Protein AF-A0A146F3L7-F1 (afdb_monomer)

Sequence (259 aa):
MVHVEYPSDLQELEPGGSITYCHSLPRRYREQLEPGETYELVWTGTKIPFWDWGVPSDYVESRLTASPTQPDLILPGGPRVTFTYEQIESPAFIRRQSTPPLLPSDRVQGAPILSVELSGPKIITPEGKHYASLHVRYHGGPTDQPIIFRNHVIWELLRSYRLESGLWELQEGPCGCAGLFLDDPNITVNVVEDEGFITLKPGEYWSRSWIILEDIYGWEVGDIWRYRFKGGTVDWWDYGGVDEHVDTNVQIPPHPWGR

Structure (mmCIF, N/CA/C/O backbone):
data_AF-A0A146F3L7-F1
#
_entry.id   AF-A0A146F3L7-F1
#
loop_
_atom_site.group_PDB
_atom_site.id
_atom_site.type_symbol
_atom_site.label_atom_id
_atom_site.label_alt_id
_atom_site.label_comp_id
_atom_site.label_asym_id
_atom_site.label_entity_id
_atom_site.label_seq_id
_atom_site.pdbx_PDB_ins_code
_atom_site.Cartn_x
_atom_site.Cartn_y
_atom_site.Cartn_z
_atom_site.occupancy
_atom_site.B_iso_or_equiv
_atom_site.auth_seq_id
_atom_site.auth_comp_id
_atom_site.auth_asym_id
_atom_site.auth_atom_id
_atom_site.pdbx_PDB_model_num
ATOM 1 N N . MET A 1 1 ? 15.105 -14.235 2.022 1.00 57.84 1 MET A N 1
ATOM 2 C CA . MET A 1 1 ? 14.722 -14.114 3.439 1.00 57.84 1 MET A CA 1
ATOM 3 C C . MET A 1 1 ? 13.723 -12.986 3.519 1.00 57.84 1 MET A C 1
ATOM 5 O O . MET A 1 1 ? 14.052 -11.895 3.065 1.00 57.84 1 MET A O 1
ATOM 9 N N . VAL A 1 2 ? 12.522 -13.276 3.999 1.00 65.25 2 VAL A N 1
ATOM 10 C CA . VAL A 1 2 ? 11.445 -12.308 4.212 1.00 65.25 2 VAL A CA 1
ATOM 11 C C . VAL A 1 2 ? 11.240 -12.198 5.716 1.00 65.25 2 VAL A C 1
ATOM 13 O O . VAL A 1 2 ? 11.211 -13.214 6.410 1.00 65.25 2 VAL A O 1
ATOM 16 N N . HIS A 1 3 ? 11.201 -10.969 6.215 1.00 68.94 3 HIS A N 1
ATOM 17 C CA . HIS A 1 3 ? 10.810 -10.694 7.589 1.00 68.94 3 HIS A CA 1
ATOM 18 C C . HIS A 1 3 ? 9.320 -10.392 7.567 1.00 68.94 3 HIS A C 1
ATOM 20 O O . HIS A 1 3 ? 8.923 -9.481 6.847 1.00 68.94 3 HIS A O 1
ATOM 26 N N . VAL A 1 4 ? 8.531 -11.173 8.294 1.00 67.00 4 VAL A N 1
ATOM 27 C CA . VAL A 1 4 ? 7.082 -10.990 8.365 1.00 67.00 4 VAL A CA 1
ATOM 28 C C . VAL A 1 4 ? 6.807 -10.249 9.663 1.00 67.00 4 VAL A C 1
ATOM 30 O O . VAL A 1 4 ? 6.970 -10.800 10.749 1.00 67.00 4 VAL A O 1
ATOM 33 N N . GLU A 1 5 ? 6.498 -8.964 9.561 1.00 57.34 5 GLU A N 1
ATOM 34 C CA . GLU A 1 5 ? 6.133 -8.136 10.711 1.00 57.34 5 GLU A CA 1
ATOM 35 C C . GLU A 1 5 ? 4.608 -8.101 10.876 1.00 57.34 5 GLU A C 1
ATOM 37 O O . GLU A 1 5 ? 4.114 -8.119 11.999 1.00 57.34 5 GLU A O 1
ATOM 42 N N . TYR A 1 6 ? 3.867 -8.157 9.764 1.00 53.31 6 TYR A N 1
ATOM 43 C CA . TYR A 1 6 ? 2.406 -8.190 9.740 1.00 53.31 6 TYR A CA 1
ATOM 44 C C . TYR A 1 6 ? 1.894 -9.263 8.764 1.00 53.31 6 TYR A C 1
ATOM 46 O O . TYR A 1 6 ? 2.568 -9.550 7.774 1.00 53.31 6 TYR A O 1
ATOM 54 N N . PRO A 1 7 ? 0.678 -9.813 8.962 1.00 44.25 7 PRO A N 1
ATOM 55 C CA . PRO A 1 7 ? 0.074 -10.765 8.020 1.00 44.25 7 PRO A CA 1
ATOM 56 C C . PRO A 1 7 ? 0.041 -10.249 6.571 1.00 44.25 7 PRO A C 1
ATOM 58 O O . PRO A 1 7 ? 0.371 -10.980 5.644 1.00 44.25 7 PRO A O 1
ATOM 61 N N . SER A 1 8 ? -0.229 -8.950 6.390 1.00 54.78 8 SER A N 1
ATOM 62 C CA . SER A 1 8 ? -0.260 -8.288 5.073 1.00 54.78 8 SER A CA 1
ATOM 63 C C . SER A 1 8 ? 1.093 -8.195 4.338 1.00 54.78 8 SER A C 1
ATOM 65 O O . SER A 1 8 ? 1.138 -7.718 3.202 1.00 54.78 8 SER A O 1
ATOM 67 N N . ASP A 1 9 ? 2.200 -8.636 4.953 1.00 55.09 9 ASP A N 1
ATOM 68 C CA . ASP A 1 9 ? 3.500 -8.778 4.276 1.00 55.09 9 ASP A CA 1
ATOM 69 C C . ASP A 1 9 ? 3.547 -10.009 3.349 1.00 55.09 9 ASP A C 1
ATOM 71 O O . ASP A 1 9 ? 4.462 -10.145 2.529 1.00 55.09 9 ASP A O 1
ATOM 75 N N . LEU A 1 10 ? 2.574 -10.915 3.478 1.00 71.50 10 LEU A N 1
ATOM 76 C CA . LEU A 1 10 ? 2.413 -12.114 2.667 1.00 71.50 10 LEU A CA 1
ATOM 77 C C . LEU A 1 10 ? 1.089 -12.056 1.906 1.00 71.50 10 LEU A C 1
ATOM 79 O O . LEU A 1 10 ? 0.173 -11.328 2.270 1.00 71.50 10 LEU A O 1
ATOM 83 N N . GLN A 1 11 ? 0.992 -12.844 0.841 1.00 74.38 11 GLN A N 1
ATOM 84 C CA . GLN A 1 11 ? -0.273 -13.068 0.154 1.00 74.38 11 GLN A CA 1
ATOM 85 C C . GLN A 1 11 ? -0.688 -14.516 0.290 1.00 74.38 11 GLN A C 1
ATOM 87 O O . GLN A 1 11 ? 0.098 -15.423 0.006 1.00 74.38 11 GLN A O 1
ATOM 92 N N . GLU A 1 12 ? -1.940 -14.706 0.679 1.00 80.12 12 GLU A N 1
ATOM 93 C CA . GLU A 1 12 ? -2.574 -16.008 0.765 1.00 80.12 12 GLU A CA 1
ATOM 94 C C . GLU A 1 12 ? -3.468 -16.253 -0.454 1.00 80.12 12 GLU A C 1
ATOM 96 O O . GLU A 1 12 ? -4.179 -15.363 -0.923 1.00 80.12 12 GLU A O 1
ATOM 101 N N . LEU A 1 13 ? -3.428 -17.478 -0.977 1.00 79.06 13 LEU A N 1
ATOM 102 C CA . LEU A 1 13 ? -4.349 -17.954 -2.002 1.00 79.06 13 LEU A CA 1
ATOM 103 C C . LEU A 1 13 ? -4.865 -19.334 -1.606 1.00 79.06 13 LEU A C 1
ATOM 105 O O . LEU A 1 13 ? -4.096 -20.291 -1.510 1.00 79.06 13 LEU A O 1
ATOM 109 N N . GLU A 1 14 ? -6.179 -19.448 -1.444 1.00 81.44 14 GLU A N 1
ATOM 110 C CA . GLU A 1 14 ? -6.843 -20.740 -1.290 1.00 81.44 14 GLU A CA 1
ATOM 111 C C . GLU A 1 14 ? -6.817 -21.548 -2.605 1.00 81.44 14 GLU A C 1
ATOM 113 O O . GLU A 1 14 ? -6.653 -20.978 -3.693 1.00 81.44 14 GLU A O 1
ATOM 118 N N . PRO A 1 15 ? -7.013 -22.882 -2.563 1.00 82.88 15 PRO A N 1
ATOM 119 C CA . PRO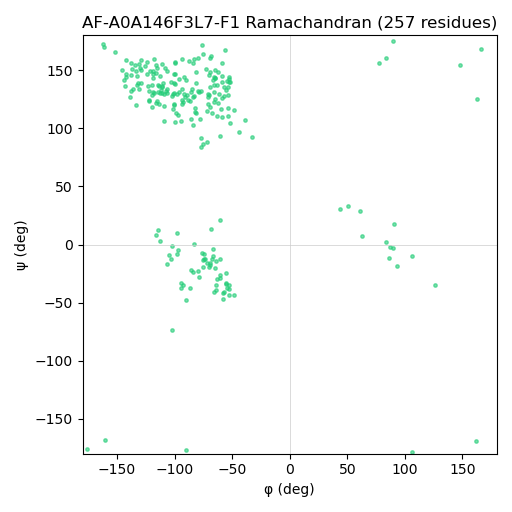 A 1 15 ? -7.144 -23.691 -3.771 1.00 82.88 15 PRO A CA 1
ATOM 120 C C . PRO A 1 15 ? -8.238 -23.166 -4.715 1.00 82.88 15 PRO A C 1
ATOM 122 O O . PRO A 1 15 ? -9.419 -23.155 -4.381 1.00 82.88 15 PRO A O 1
ATOM 125 N N . GLY A 1 16 ? -7.840 -22.765 -5.925 1.00 80.31 16 GLY A N 1
ATOM 126 C CA . GLY A 1 16 ? -8.740 -22.164 -6.919 1.00 80.31 16 GLY A CA 1
ATOM 127 C C . GLY A 1 16 ? -8.910 -20.645 -6.793 1.00 80.31 16 GLY A C 1
ATOM 128 O O . GLY A 1 16 ? -9.580 -20.050 -7.634 1.00 80.31 16 GLY A O 1
ATOM 129 N N . GLY A 1 17 ? -8.283 -20.019 -5.796 1.00 75.56 17 GLY A N 1
ATOM 130 C CA . GLY A 1 17 ? -8.191 -18.571 -5.665 1.00 75.56 17 GLY A CA 1
ATOM 131 C C . GLY A 1 17 ? -7.322 -17.934 -6.750 1.00 75.56 17 GLY A C 1
ATOM 132 O O . GLY A 1 17 ? -6.518 -18.587 -7.420 1.00 75.56 17 GLY A O 1
ATOM 133 N N . SER A 1 18 ? -7.478 -16.624 -6.917 1.00 75.56 18 SER A N 1
ATOM 134 C CA . SER A 1 18 ? -6.717 -15.829 -7.879 1.00 75.56 18 SER A CA 1
ATOM 135 C C . SER A 1 18 ? -6.377 -14.468 -7.301 1.00 75.56 18 SER A C 1
ATOM 137 O O . SER A 1 18 ? -7.202 -13.875 -6.608 1.00 75.56 18 SER A O 1
ATOM 139 N N . ILE A 1 19 ? -5.217 -13.939 -7.679 1.00 67.94 19 ILE A N 1
ATOM 140 C CA . ILE A 1 19 ? -4.863 -12.542 -7.453 1.00 67.94 19 ILE A CA 1
ATOM 141 C C . ILE A 1 19 ? -4.620 -11.832 -8.782 1.00 67.94 19 ILE A C 1
ATOM 143 O O . ILE A 1 19 ? -4.061 -12.411 -9.716 1.00 67.94 19 ILE A O 1
ATOM 147 N N . THR A 1 20 ? -5.028 -10.568 -8.846 1.00 67.25 20 THR A N 1
ATOM 148 C CA . THR A 1 20 ? -4.795 -9.690 -9.991 1.00 67.25 20 THR A CA 1
ATOM 149 C C . THR A 1 20 ? -3.869 -8.553 -9.591 1.00 67.25 20 THR A C 1
ATOM 151 O O . THR A 1 20 ? -4.033 -7.952 -8.534 1.00 67.25 20 THR A O 1
ATOM 154 N N . TYR A 1 21 ? -2.912 -8.246 -10.465 1.00 58.81 21 TYR A N 1
ATOM 155 C CA . TYR A 1 21 ? -2.047 -7.082 -10.340 1.00 58.81 21 TYR A CA 1
ATOM 156 C C . TYR A 1 21 ? -2.259 -6.164 -11.535 1.00 58.81 21 TYR A C 1
ATOM 158 O O . TYR A 1 21 ? -2.181 -6.602 -12.685 1.00 58.81 21 TYR A O 1
ATOM 166 N N . CYS A 1 22 ? -2.464 -4.880 -11.266 1.00 58.12 22 CYS A N 1
ATOM 167 C CA . CYS A 1 22 ? -2.435 -3.847 -12.288 1.00 58.12 22 CYS A CA 1
ATOM 168 C C . CYS A 1 22 ? -1.051 -3.199 -12.312 1.00 58.12 22 CYS A C 1
ATOM 170 O O . CYS A 1 22 ? -0.518 -2.797 -11.281 1.00 58.12 22 CYS A O 1
ATOM 172 N N . HIS A 1 23 ? -0.468 -3.072 -13.501 1.00 54.50 23 HIS A N 1
ATOM 173 C CA . HIS A 1 23 ? 0.841 -2.456 -13.672 1.00 54.50 23 HIS A CA 1
ATOM 174 C C . HIS A 1 23 ? 0.863 -1.648 -14.968 1.00 54.50 23 HIS A C 1
ATOM 176 O O . HIS A 1 23 ? 0.395 -2.137 -15.996 1.00 54.50 23 HIS A O 1
ATOM 182 N N . SER A 1 24 ? 1.417 -0.431 -14.965 1.00 60.59 24 SER A N 1
ATOM 183 C CA . SER A 1 24 ? 1.704 0.244 -16.238 1.00 60.59 24 SER A CA 1
ATOM 184 C C . SER A 1 24 ? 2.983 -0.279 -16.866 1.00 60.59 24 SER A C 1
ATOM 186 O O . SER A 1 24 ? 3.867 -0.837 -16.211 1.00 60.59 24 SER A O 1
ATOM 188 N N . LEU A 1 25 ? 3.105 -0.047 -18.165 1.00 64.75 25 LEU A N 1
ATOM 189 C CA . LEU A 1 25 ? 4.314 -0.377 -18.884 1.00 64.75 25 LEU A CA 1
ATOM 190 C C . LEU A 1 25 ? 5.493 0.485 -18.367 1.00 64.75 25 LEU A C 1
ATOM 192 O O . LEU A 1 25 ? 5.403 1.721 -18.372 1.00 64.75 25 LEU A O 1
ATOM 196 N N . PRO A 1 26 ? 6.618 -0.123 -17.937 1.00 61.16 26 PRO A N 1
ATOM 197 C CA . PRO A 1 26 ? 7.793 0.625 -17.500 1.00 61.16 26 PRO A CA 1
ATOM 198 C C . PRO A 1 26 ? 8.249 1.649 -18.546 1.00 61.16 26 PRO A C 1
ATOM 200 O O . PRO A 1 26 ? 8.206 1.376 -19.748 1.00 61.16 26 PRO A O 1
ATOM 203 N N . ARG A 1 27 ? 8.733 2.817 -18.093 1.00 56.06 27 ARG A N 1
ATOM 204 C CA . ARG A 1 27 ? 9.126 3.948 -18.960 1.00 56.06 27 ARG A CA 1
ATOM 205 C C . ARG A 1 27 ? 10.029 3.528 -20.127 1.00 56.06 27 ARG A C 1
ATOM 207 O O . ARG A 1 27 ? 9.746 3.896 -21.258 1.00 56.06 27 ARG A O 1
ATOM 214 N N . ARG A 1 28 ? 11.023 2.668 -19.869 1.00 62.44 28 ARG A N 1
ATOM 215 C CA . ARG A 1 28 ? 11.952 2.152 -20.892 1.00 62.44 28 ARG A CA 1
ATOM 216 C C . ARG A 1 28 ? 11.265 1.480 -22.084 1.00 62.44 28 ARG A C 1
ATOM 218 O O . ARG A 1 28 ? 11.804 1.514 -23.180 1.00 62.44 28 ARG A O 1
ATOM 225 N N . TYR A 1 29 ? 10.124 0.829 -21.859 1.00 73.12 29 TYR A N 1
ATOM 226 C CA . TYR A 1 29 ? 9.351 0.192 -22.922 1.00 73.12 29 TYR A CA 1
ATOM 227 C C . TYR A 1 29 ? 8.393 1.196 -23.559 1.00 73.12 29 TYR A C 1
ATOM 229 O O . TYR A 1 29 ? 8.252 1.183 -24.772 1.00 73.12 29 TYR A O 1
ATOM 237 N N . ARG A 1 30 ? 7.797 2.105 -22.767 1.00 73.44 30 ARG A N 1
ATOM 238 C CA . ARG A 1 30 ? 6.949 3.195 -23.286 1.00 73.44 30 ARG A CA 1
ATOM 239 C C . ARG A 1 30 ? 7.685 4.085 -24.284 1.00 73.44 30 ARG A C 1
ATOM 241 O O . ARG A 1 30 ? 7.115 4.436 -25.304 1.00 73.44 30 ARG A O 1
ATOM 248 N N . GLU A 1 31 ? 8.944 4.415 -24.008 1.00 73.38 31 GLU A N 1
ATOM 249 C CA . GLU A 1 31 ? 9.785 5.240 -24.890 1.00 73.38 31 GLU A CA 1
ATOM 250 C C . GLU A 1 31 ? 10.136 4.556 -26.222 1.00 73.38 31 GLU A C 1
ATOM 252 O O . GLU A 1 31 ? 10.617 5.222 -27.132 1.00 73.38 31 GLU A O 1
ATOM 257 N N . GLN A 1 32 ? 9.889 3.248 -26.347 1.00 80.81 32 GLN A N 1
ATOM 258 C CA . GLN A 1 32 ? 10.110 2.470 -27.570 1.00 80.81 32 GLN A CA 1
ATOM 259 C C . GLN A 1 32 ? 8.811 2.194 -28.344 1.00 80.81 32 GLN A C 1
ATOM 261 O O . GLN A 1 32 ? 8.860 1.538 -29.383 1.00 80.81 32 GLN A O 1
ATOM 266 N N . LEU A 1 33 ? 7.652 2.636 -27.837 1.00 84.19 33 LEU A N 1
ATOM 267 C CA . LEU A 1 33 ? 6.377 2.426 -28.517 1.00 84.19 33 LEU A CA 1
ATOM 268 C C . LEU A 1 33 ? 6.205 3.429 -29.660 1.00 84.19 33 LEU A C 1
ATOM 270 O O . LEU A 1 33 ? 6.339 4.639 -29.475 1.00 84.19 33 LEU A O 1
ATOM 274 N N . GLU A 1 34 ? 5.836 2.915 -30.823 1.00 86.31 34 GLU A N 1
ATOM 275 C CA . GLU A 1 34 ? 5.547 3.667 -32.031 1.00 86.31 34 GLU A CA 1
ATOM 276 C C . GLU A 1 34 ? 4.030 3.667 -32.275 1.00 86.31 34 GLU A C 1
ATOM 278 O O . GLU A 1 34 ? 3.381 2.619 -32.192 1.00 86.31 34 GLU A O 1
ATOM 283 N N . PRO A 1 35 ? 3.420 4.839 -32.521 1.00 88.25 35 PRO A N 1
ATOM 284 C CA . PRO A 1 35 ? 2.000 4.930 -32.827 1.00 88.25 35 PRO A CA 1
ATOM 285 C C . PRO A 1 35 ? 1.564 4.063 -34.010 1.00 88.25 35 PRO A C 1
ATOM 287 O O . PRO A 1 35 ? 2.156 4.128 -35.083 1.00 88.25 35 PRO A O 1
ATOM 290 N N . GLY A 1 36 ? 0.472 3.322 -33.835 1.00 86.81 36 GLY A N 1
ATOM 291 C CA . GLY A 1 36 ? -0.103 2.433 -34.844 1.00 86.81 36 GLY A CA 1
ATOM 292 C C . GLY A 1 36 ? 0.499 1.027 -34.862 1.00 86.81 36 GLY A C 1
ATOM 293 O O . GLY A 1 36 ? -0.091 0.139 -35.475 1.00 86.81 36 GLY A O 1
ATOM 294 N N . GLU A 1 37 ? 1.608 0.798 -34.157 1.00 91.56 37 GLU A N 1
ATOM 295 C CA . GLU A 1 37 ? 2.232 -0.519 -34.060 1.00 91.56 37 GLU A CA 1
ATOM 296 C C . GLU A 1 37 ? 1.547 -1.399 -33.004 1.00 91.56 37 GLU A C 1
ATOM 298 O O . GLU A 1 37 ? 1.032 -0.929 -31.980 1.00 91.56 37 GLU A O 1
ATOM 303 N N . THR A 1 38 ? 1.548 -2.709 -33.260 1.00 91.88 38 THR A N 1
ATOM 304 C CA . THR A 1 38 ? 1.008 -3.727 -32.352 1.00 91.88 38 THR A CA 1
ATOM 305 C C . THR A 1 38 ? 2.139 -4.431 -31.613 1.00 91.88 38 THR A C 1
ATOM 307 O O . THR A 1 38 ? 3.060 -4.977 -32.216 1.00 91.88 38 THR A O 1
ATOM 310 N N . TYR A 1 39 ? 2.022 -4.477 -30.291 1.00 91.31 39 TYR A N 1
ATOM 311 C CA . TYR A 1 39 ? 2.981 -5.088 -29.382 1.00 91.31 39 TYR A CA 1
ATOM 312 C C . TYR A 1 39 ? 2.357 -6.284 -28.667 1.00 91.31 39 TYR A C 1
ATOM 314 O O . TYR A 1 39 ? 1.151 -6.325 -28.427 1.00 91.31 39 TYR A O 1
ATOM 322 N N . GLU A 1 40 ? 3.189 -7.253 -28.289 1.00 91.94 40 GLU A N 1
ATOM 323 C CA . GLU A 1 40 ? 2.794 -8.425 -27.505 1.00 91.94 40 GLU A CA 1
ATOM 324 C C . GLU A 1 40 ? 3.521 -8.397 -26.153 1.00 91.94 40 GLU A C 1
ATOM 326 O O . GLU A 1 40 ? 4.752 -8.370 -26.093 1.00 91.94 40 GLU A O 1
ATOM 331 N N . LEU A 1 41 ? 2.765 -8.396 -25.054 1.00 88.12 41 LEU A N 1
ATOM 332 C CA . LEU A 1 41 ? 3.296 -8.657 -23.718 1.00 88.12 41 LEU A CA 1
ATOM 333 C C . LEU A 1 41 ? 3.230 -10.155 -23.463 1.00 88.12 41 LEU A C 1
ATOM 335 O O . LEU A 1 41 ? 2.172 -10.764 -23.616 1.00 88.12 41 LEU A O 1
ATOM 339 N N . VAL A 1 42 ? 4.351 -10.734 -23.041 1.00 88.44 42 VAL A N 1
ATOM 340 C CA . VAL A 1 42 ? 4.481 -12.176 -22.826 1.00 88.44 42 VAL A CA 1
ATOM 341 C C . VAL A 1 42 ? 4.903 -12.444 -21.389 1.00 88.44 42 VAL A C 1
ATOM 343 O O . VAL A 1 42 ? 5.948 -11.971 -20.940 1.00 88.44 42 VAL A O 1
ATOM 346 N N . TRP A 1 43 ? 4.119 -13.254 -20.677 1.00 86.62 43 TRP A N 1
ATOM 347 C CA . TRP A 1 43 ? 4.556 -13.851 -19.422 1.00 86.62 43 TRP A CA 1
ATOM 348 C C . TRP A 1 43 ? 5.486 -15.022 -19.729 1.00 86.62 43 TRP A C 1
ATOM 350 O O . TRP A 1 43 ? 5.065 -16.080 -20.200 1.00 86.62 43 TRP A O 1
ATOM 360 N N . THR A 1 44 ? 6.774 -14.834 -19.463 1.00 87.88 44 THR A N 1
ATOM 361 C CA . THR A 1 44 ? 7.814 -15.836 -19.739 1.00 87.88 44 THR A CA 1
ATOM 362 C C . THR A 1 44 ? 7.831 -16.987 -18.734 1.00 87.88 44 THR A C 1
ATOM 364 O O . THR A 1 44 ? 8.548 -17.964 -18.939 1.00 87.88 44 THR A O 1
ATOM 367 N N . GLY A 1 45 ? 7.040 -16.896 -17.663 1.00 87.38 45 GLY A N 1
ATOM 368 C CA . GLY A 1 45 ? 7.107 -17.808 -16.529 1.00 87.38 45 GLY A CA 1
ATOM 369 C C . GLY A 1 45 ? 8.183 -17.405 -15.529 1.00 87.38 45 GLY A C 1
ATOM 370 O O . GLY A 1 45 ? 9.106 -16.650 -15.842 1.00 87.38 45 GLY A O 1
ATOM 371 N N . THR A 1 46 ? 8.059 -17.918 -14.310 1.00 88.00 46 THR A N 1
ATOM 372 C CA . THR A 1 46 ? 9.062 -17.739 -13.259 1.00 88.00 46 THR A CA 1
ATOM 373 C C . THR A 1 46 ? 9.047 -18.910 -12.280 1.00 88.00 46 THR A C 1
ATOM 375 O O . THR A 1 46 ? 8.112 -19.714 -12.252 1.00 88.00 46 THR A O 1
ATOM 378 N N . LYS A 1 47 ? 10.103 -19.002 -11.474 1.00 87.31 47 LYS A N 1
ATOM 379 C CA . LYS A 1 47 ? 10.183 -19.904 -10.326 1.00 87.31 47 LYS A CA 1
ATOM 380 C C . LYS A 1 47 ? 10.164 -19.070 -9.058 1.00 87.31 47 LYS A C 1
ATOM 382 O O . LYS A 1 47 ? 10.930 -18.114 -8.942 1.00 87.31 47 LYS A O 1
ATOM 387 N N . ILE A 1 48 ? 9.304 -19.441 -8.124 1.00 84.19 48 ILE A N 1
ATOM 388 C CA . ILE A 1 48 ? 9.209 -18.803 -6.818 1.00 84.19 48 ILE A CA 1
ATOM 389 C C . ILE A 1 48 ? 9.760 -19.794 -5.791 1.00 84.19 48 ILE A C 1
ATOM 391 O O . ILE A 1 48 ? 9.211 -20.892 -5.670 1.00 84.19 48 ILE A O 1
ATOM 395 N N . PRO A 1 49 ? 10.835 -19.442 -5.063 1.00 82.50 49 PRO A N 1
ATOM 396 C CA . PRO A 1 49 ? 11.362 -20.299 -4.016 1.00 82.50 49 PRO A CA 1
ATOM 397 C C . PRO A 1 49 ? 10.295 -20.604 -2.974 1.00 82.50 49 PRO A C 1
ATOM 399 O O . PRO A 1 49 ? 9.681 -19.684 -2.435 1.00 82.50 49 PRO A O 1
ATOM 402 N N . PHE A 1 50 ? 10.097 -21.886 -2.685 1.00 84.06 50 PHE A N 1
ATOM 403 C CA . PHE A 1 50 ? 9.157 -22.308 -1.657 1.00 84.06 50 PHE A CA 1
ATOM 404 C C . PHE A 1 50 ? 9.688 -21.922 -0.270 1.00 84.06 50 PHE A C 1
ATOM 406 O O . PHE A 1 50 ? 10.873 -22.117 0.014 1.00 84.06 50 PHE A O 1
ATOM 413 N N . TRP A 1 51 ? 8.828 -21.374 0.590 1.00 84.81 51 TRP A N 1
ATOM 414 C CA . TRP A 1 51 ? 9.170 -21.069 1.983 1.00 84.81 51 TRP A CA 1
ATOM 415 C C . TRP A 1 51 ? 8.580 -22.125 2.910 1.00 84.81 51 TRP A C 1
ATOM 417 O O . TRP A 1 51 ? 9.326 -22.979 3.386 1.00 84.81 51 TRP A O 1
ATOM 427 N N . ASP A 1 52 ? 7.263 -22.094 3.123 1.00 83.25 52 ASP A N 1
ATOM 428 C CA . ASP A 1 52 ? 6.550 -23.012 4.013 1.00 83.25 52 ASP A CA 1
ATOM 429 C C . ASP A 1 52 ? 5.030 -23.033 3.718 1.00 83.25 52 ASP A C 1
ATOM 431 O O . ASP A 1 52 ? 4.554 -22.259 2.884 1.00 83.25 52 ASP A O 1
ATOM 435 N N . TRP A 1 53 ? 4.290 -23.942 4.365 1.00 84.75 53 TRP A N 1
ATOM 436 C CA . TRP A 1 53 ? 2.828 -24.069 4.291 1.00 84.75 53 TRP A CA 1
ATOM 437 C C . TRP A 1 53 ? 2.130 -23.470 5.513 1.00 84.75 53 TRP A C 1
ATOM 439 O O . TRP A 1 53 ? 2.407 -23.895 6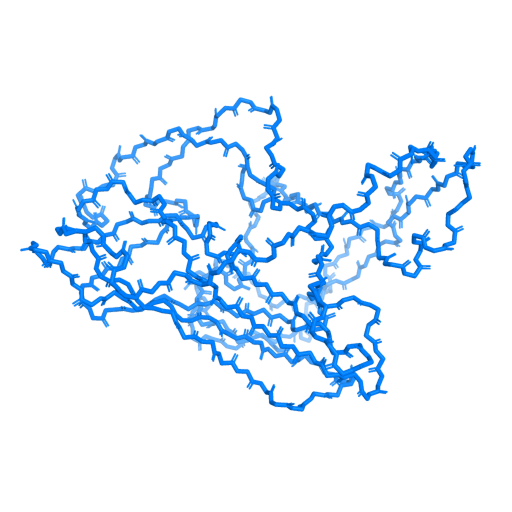.631 1.00 84.75 53 TRP A O 1
ATOM 449 N N . GLY A 1 54 ? 1.129 -22.620 5.298 1.00 83.31 54 GLY A N 1
ATOM 450 C CA . GLY A 1 54 ? 0.302 -22.070 6.371 1.00 83.31 54 GLY A CA 1
ATOM 451 C C . GLY A 1 54 ? -0.448 -20.827 5.917 1.00 83.31 54 GLY A C 1
ATOM 452 O O . GLY A 1 54 ? -0.457 -20.508 4.725 1.00 83.31 54 GLY A O 1
ATOM 453 N N . VAL A 1 55 ? -1.038 -20.128 6.880 1.00 79.62 55 VAL A N 1
ATOM 454 C CA . VAL A 1 55 ? -1.654 -18.813 6.666 1.00 79.62 55 VAL A CA 1
ATOM 455 C C . VAL A 1 55 ? -0.697 -17.710 7.133 1.00 79.62 55 VAL A C 1
ATOM 457 O O . VAL A 1 55 ? 0.153 -17.966 7.989 1.00 79.62 55 VAL A O 1
ATOM 460 N N . PRO A 1 56 ? -0.788 -16.466 6.627 1.00 77.62 56 PRO A N 1
ATOM 461 C CA . PRO A 1 56 ? 0.134 -15.392 7.000 1.00 77.62 56 PRO A CA 1
ATOM 462 C C . PRO A 1 56 ? 0.272 -15.166 8.511 1.00 77.62 56 PRO A C 1
ATOM 464 O O . PRO A 1 56 ? 1.369 -14.891 9.002 1.00 77.62 56 PRO A O 1
ATOM 467 N N . SER A 1 57 ? -0.821 -15.343 9.257 1.00 74.38 57 SER A N 1
ATOM 468 C CA . SER A 1 57 ? -0.861 -15.222 10.718 1.00 74.38 57 SER A CA 1
ATOM 469 C C . SER A 1 57 ? 0.056 -16.208 11.450 1.00 74.38 57 SER A C 1
ATOM 471 O O . SER A 1 57 ? 0.523 -15.888 12.542 1.00 74.38 57 SER A O 1
ATOM 473 N N . ASP A 1 58 ? 0.371 -17.362 10.854 1.00 82.50 58 ASP A N 1
ATOM 474 C CA . ASP A 1 58 ? 1.274 -18.362 11.443 1.00 82.50 58 ASP A CA 1
ATOM 475 C C . ASP A 1 58 ? 2.732 -17.872 11.495 1.00 82.50 58 ASP A C 1
ATOM 477 O O . ASP A 1 58 ? 3.555 -18.416 12.234 1.00 82.50 58 ASP A O 1
ATOM 481 N N . TYR A 1 59 ? 3.059 -16.836 10.716 1.00 81.88 59 TYR A N 1
ATOM 482 C CA . TYR A 1 59 ? 4.429 -16.384 10.483 1.00 81.88 59 TYR A CA 1
ATOM 483 C C . TYR A 1 59 ? 4.719 -14.974 10.992 1.00 81.88 59 TYR A C 1
ATOM 485 O O . TYR A 1 59 ? 5.808 -14.463 10.743 1.00 81.88 59 TYR A O 1
ATOM 493 N N . VAL A 1 60 ? 3.804 -14.340 11.724 1.00 78.12 60 VAL A N 1
ATOM 494 C CA . VAL A 1 60 ? 4.058 -13.028 12.340 1.00 78.12 60 VAL A CA 1
ATOM 495 C C . VAL A 1 60 ? 5.292 -13.106 13.25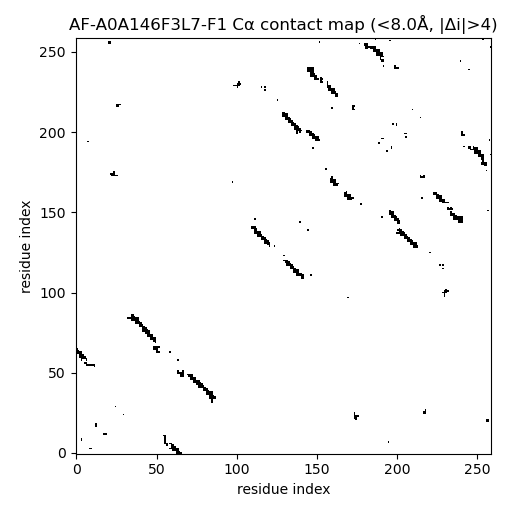2 1.00 78.12 60 VAL A C 1
ATOM 497 O O . VAL A 1 60 ? 5.492 -14.088 13.964 1.00 78.12 60 VAL A O 1
ATOM 500 N N . GLU A 1 61 ? 6.173 -12.106 13.159 1.00 77.12 61 GLU A N 1
ATOM 501 C CA . GLU A 1 61 ? 7.498 -12.046 13.807 1.00 77.12 61 GLU A CA 1
ATOM 502 C C . GLU A 1 61 ? 8.498 -13.137 13.367 1.00 77.12 61 GLU A C 1
ATOM 504 O O . GLU A 1 61 ? 9.606 -13.240 13.906 1.00 77.12 61 GLU A O 1
ATOM 509 N N . SER A 1 62 ? 8.159 -13.935 12.351 1.00 80.94 62 SER A N 1
ATOM 510 C CA . SER A 1 62 ? 9.021 -15.000 11.839 1.00 80.94 62 SER A CA 1
ATOM 511 C C . SER A 1 62 ? 9.882 -14.547 10.659 1.00 80.94 62 SER A C 1
ATOM 513 O O . SER A 1 62 ? 9.619 -13.570 9.951 1.00 80.94 62 SER A O 1
ATOM 515 N N . ARG A 1 63 ? 10.962 -15.301 10.427 1.00 80.00 63 ARG A N 1
ATOM 516 C CA . ARG A 1 63 ? 11.840 -15.130 9.264 1.00 80.00 63 ARG A CA 1
ATOM 517 C C . ARG A 1 63 ? 11.667 -16.297 8.313 1.00 80.00 63 ARG A C 1
ATOM 519 O O . ARG A 1 63 ? 12.195 -17.377 8.560 1.00 80.00 63 ARG A O 1
ATOM 526 N N . LEU A 1 64 ? 10.999 -16.042 7.196 1.00 81.75 64 LEU A N 1
ATOM 527 C CA . LEU A 1 64 ? 10.829 -17.027 6.138 1.00 81.75 64 LEU A CA 1
ATOM 528 C C . LEU A 1 64 ? 12.053 -17.042 5.219 1.00 81.75 64 LEU A C 1
ATOM 530 O O . LEU A 1 64 ? 12.520 -16.014 4.708 1.00 81.75 64 LEU A O 1
ATOM 534 N N . THR A 1 65 ? 12.606 -18.230 5.006 1.00 82.88 65 THR A N 1
ATOM 535 C CA . THR A 1 65 ? 13.722 -18.481 4.092 1.00 82.88 65 THR A CA 1
ATOM 536 C C . THR A 1 65 ? 13.334 -19.546 3.079 1.00 82.88 65 THR A C 1
ATOM 538 O O . THR A 1 65 ? 12.415 -20.326 3.299 1.00 82.88 65 THR A O 1
ATOM 541 N N . ALA A 1 66 ? 14.027 -19.552 1.937 1.00 83.25 66 ALA A N 1
ATOM 542 C CA . ALA A 1 66 ? 13.838 -20.598 0.941 1.00 83.25 66 ALA A CA 1
ATOM 543 C C . ALA A 1 66 ? 14.133 -21.963 1.570 1.00 83.25 66 ALA A C 1
ATOM 545 O O . ALA A 1 66 ? 15.210 -22.163 2.139 1.00 83.25 66 ALA A O 1
ATOM 546 N N . SER A 1 67 ? 13.173 -22.874 1.464 1.00 82.50 67 SER A N 1
ATOM 547 C CA . SER A 1 67 ? 13.313 -24.238 1.939 1.00 82.50 67 SER A CA 1
ATOM 548 C C . SER A 1 67 ? 14.290 -24.986 1.031 1.00 82.50 67 SER A C 1
ATOM 550 O O . SER A 1 67 ? 14.048 -25.096 -0.170 1.00 82.50 67 SER A O 1
ATOM 552 N N . PRO A 1 68 ? 15.402 -25.522 1.563 1.00 78.62 68 PRO A N 1
ATOM 553 C CA . PRO A 1 68 ? 16.395 -26.216 0.748 1.00 78.62 68 PRO A CA 1
ATOM 554 C C . PRO A 1 68 ? 15.932 -27.611 0.302 1.00 78.62 68 PRO A C 1
ATOM 556 O O . PRO A 1 68 ? 16.592 -28.241 -0.520 1.00 78.62 68 PRO A O 1
ATOM 559 N N . THR A 1 69 ? 14.845 -28.126 0.880 1.00 83.31 69 THR A N 1
ATOM 560 C CA . THR A 1 69 ? 14.354 -29.494 0.666 1.00 83.31 69 THR A CA 1
ATOM 561 C C . THR A 1 69 ? 13.096 -29.560 -0.190 1.00 83.31 69 THR A C 1
ATOM 563 O O . THR A 1 69 ? 12.772 -30.638 -0.686 1.00 83.31 69 THR A O 1
ATOM 566 N N . GLN A 1 70 ? 12.392 -28.442 -0.369 1.00 86.44 70 GLN A N 1
ATOM 567 C CA . GLN A 1 70 ? 11.156 -28.380 -1.145 1.00 86.44 70 GLN A CA 1
ATOM 568 C C . GLN A 1 70 ? 11.421 -27.837 -2.554 1.00 86.44 70 GLN A C 1
ATOM 570 O O . GLN A 1 70 ? 12.307 -26.999 -2.732 1.00 86.44 70 GLN A O 1
ATOM 575 N N . PRO A 1 71 ? 10.680 -28.309 -3.570 1.00 87.62 71 PRO A N 1
ATOM 576 C CA . PRO A 1 71 ? 10.799 -27.772 -4.915 1.00 87.62 71 PRO A CA 1
ATOM 577 C C . PRO A 1 71 ? 10.221 -26.354 -4.991 1.00 87.62 71 PRO A C 1
ATOM 579 O O . PRO A 1 71 ? 9.213 -26.048 -4.358 1.00 87.62 71 PRO A O 1
ATOM 582 N N . ASP A 1 72 ? 10.830 -25.513 -5.825 1.00 87.81 72 ASP A N 1
ATOM 583 C CA . ASP A 1 72 ? 10.284 -24.196 -6.154 1.00 87.81 72 ASP A CA 1
ATOM 584 C C . ASP A 1 72 ? 8.887 -24.317 -6.779 1.00 87.81 72 ASP A C 1
ATOM 586 O O . ASP A 1 72 ? 8.614 -25.216 -7.584 1.00 87.81 72 ASP A O 1
ATOM 590 N N . LEU A 1 73 ? 8.026 -23.348 -6.478 1.00 86.81 73 LEU A N 1
ATOM 591 C CA . LEU A 1 73 ? 6.755 -23.175 -7.166 1.00 86.81 73 LEU A CA 1
ATOM 592 C C . LEU A 1 73 ? 7.022 -22.686 -8.590 1.00 86.81 73 LEU A C 1
ATOM 594 O O . LEU A 1 73 ? 7.740 -21.708 -8.811 1.00 86.81 73 LEU A O 1
ATOM 598 N N . ILE A 1 74 ? 6.436 -23.365 -9.572 1.00 88.31 74 ILE A N 1
ATOM 599 C CA . ILE A 1 74 ? 6.602 -23.025 -10.985 1.00 88.31 74 ILE A CA 1
ATOM 600 C C . ILE A 1 74 ? 5.360 -22.276 -11.452 1.00 88.31 74 ILE A C 1
ATOM 602 O O . ILE A 1 74 ? 4.275 -22.851 -11.514 1.00 88.31 74 ILE A O 1
ATOM 606 N N . LEU A 1 75 ? 5.538 -21.016 -11.847 1.00 86.38 75 LEU A N 1
ATOM 607 C CA . LEU A 1 75 ? 4.536 -20.272 -12.601 1.00 86.38 75 LEU A CA 1
ATOM 608 C C . LEU A 1 75 ? 4.859 -20.417 -14.092 1.00 86.38 75 LEU A C 1
ATOM 610 O O . LEU A 1 75 ? 5.838 -19.823 -14.558 1.00 86.38 75 LEU A O 1
ATOM 614 N N . PRO A 1 76 ? 4.093 -21.219 -14.853 1.00 89.75 76 PRO A N 1
ATOM 615 C CA . PRO A 1 76 ? 4.402 -21.472 -16.251 1.00 89.75 76 PRO A CA 1
ATOM 616 C C . PRO A 1 76 ? 4.272 -20.194 -17.080 1.00 89.75 76 PRO A C 1
ATOM 618 O O . PRO A 1 76 ? 3.395 -19.362 -16.846 1.00 89.75 76 PRO A O 1
ATOM 621 N N . GLY A 1 77 ? 5.158 -20.052 -18.063 1.00 90.75 77 GLY A N 1
ATOM 622 C CA . GLY A 1 77 ? 5.028 -19.036 -19.101 1.00 90.75 77 GLY A CA 1
ATOM 623 C C . GLY A 1 77 ? 3.968 -19.405 -20.135 1.00 90.75 77 GLY A C 1
ATOM 624 O O . GLY A 1 77 ? 3.465 -20.529 -20.156 1.00 90.75 77 GLY A O 1
ATOM 625 N N . GLY A 1 78 ? 3.657 -18.464 -21.024 1.00 87.62 78 GLY A N 1
ATOM 626 C CA . GLY A 1 78 ? 2.744 -18.682 -22.150 1.00 87.62 78 GLY A CA 1
ATOM 627 C C . GLY A 1 78 ? 1.574 -17.701 -22.263 1.00 87.62 78 GLY A C 1
ATOM 628 O O . GLY A 1 78 ? 1.224 -17.373 -23.401 1.00 87.62 78 GLY A O 1
ATOM 629 N N . PRO A 1 79 ? 0.980 -17.199 -21.160 1.00 90.06 79 PRO A N 1
ATOM 630 C CA . PRO A 1 79 ? 0.022 -16.108 -21.233 1.00 90.06 79 PRO A CA 1
ATOM 631 C C . PRO A 1 79 ? 0.606 -14.919 -21.991 1.00 90.06 79 PRO A C 1
ATOM 633 O O . PRO A 1 79 ? 1.760 -14.531 -21.783 1.00 90.06 79 PRO A O 1
ATOM 636 N N . ARG A 1 80 ? -0.205 -14.355 -22.882 1.00 90.81 80 ARG A N 1
ATOM 637 C CA . ARG A 1 80 ? 0.170 -13.212 -23.702 1.00 90.81 80 ARG A CA 1
ATOM 638 C C . ARG A 1 80 ? -1.021 -12.310 -23.947 1.00 90.81 80 ARG A C 1
ATOM 640 O O . ARG A 1 80 ? -2.153 -12.787 -24.017 1.00 90.81 80 ARG A O 1
ATOM 647 N N . VAL A 1 81 ? -0.746 -11.030 -24.116 1.00 88.69 81 VAL A N 1
ATOM 648 C CA . VAL A 1 81 ? -1.742 -10.042 -24.516 1.00 88.69 81 VAL A CA 1
ATOM 649 C C . VAL A 1 81 ? -1.145 -9.146 -25.587 1.00 88.69 81 VAL A C 1
ATOM 651 O O . VAL A 1 81 ? -0.008 -8.695 -25.470 1.00 88.69 81 VAL A O 1
ATOM 654 N N . THR A 1 82 ? -1.906 -8.911 -26.649 1.00 90.88 82 THR A N 1
ATOM 655 C CA . THR A 1 82 ? -1.536 -7.981 -27.715 1.00 90.88 82 THR A CA 1
ATOM 656 C C . THR A 1 82 ? -2.246 -6.656 -27.512 1.00 90.88 82 THR A C 1
ATOM 658 O O . THR A 1 82 ? -3.440 -6.645 -27.211 1.00 90.88 82 THR A O 1
ATOM 661 N N . PHE A 1 83 ? -1.542 -5.552 -27.722 1.00 87.31 83 PHE A N 1
ATOM 662 C CA . PHE A 1 83 ? -2.123 -4.216 -27.700 1.00 87.31 83 PHE A CA 1
ATOM 663 C C . PHE A 1 83 ? -1.555 -3.375 -28.842 1.00 87.31 83 PHE A C 1
ATOM 665 O O . PHE A 1 83 ? -0.388 -3.518 -29.203 1.00 87.31 83 PHE A O 1
ATOM 672 N N . THR A 1 84 ? -2.375 -2.495 -29.407 1.00 88.50 84 THR A N 1
ATOM 673 C CA . THR A 1 84 ? -1.924 -1.496 -30.382 1.00 88.50 84 THR A CA 1
ATOM 674 C C . THR A 1 84 ? -1.717 -0.181 -29.655 1.00 88.50 84 THR A C 1
ATOM 676 O O . THR A 1 84 ? -2.588 0.250 -28.897 1.00 88.50 84 THR A O 1
ATOM 679 N N . TYR A 1 85 ? -0.557 0.442 -29.847 1.00 83.50 85 TYR A N 1
ATOM 680 C CA . TYR A 1 85 ? -0.286 1.740 -29.246 1.00 83.50 85 TYR A CA 1
ATOM 681 C C . TYR A 1 85 ? -0.874 2.838 -30.128 1.00 83.50 85 TYR A C 1
ATOM 683 O O . TYR A 1 85 ? -0.325 3.175 -31.172 1.00 83.50 85 TYR A O 1
ATOM 691 N N . GLU A 1 86 ? -2.011 3.396 -29.733 1.00 82.00 86 GLU A N 1
ATOM 692 C CA . GLU A 1 86 ? -2.589 4.543 -30.429 1.00 82.00 86 GLU A CA 1
ATOM 693 C C . GLU A 1 86 ? -1.971 5.840 -29.901 1.00 82.00 86 GLU A C 1
ATOM 695 O O . GLU A 1 86 ? -1.874 6.052 -28.690 1.00 82.00 86 GLU A O 1
ATOM 700 N N . GLN A 1 87 ? -1.568 6.738 -30.808 1.00 67.25 87 GLN A N 1
ATOM 701 C CA . GLN A 1 87 ? -1.242 8.110 -30.425 1.00 67.25 87 GLN A CA 1
ATOM 702 C C . GLN A 1 87 ? -2.538 8.829 -30.079 1.00 67.25 87 GLN A C 1
ATOM 704 O O . GLN A 1 87 ? -3.168 9.476 -30.910 1.00 67.25 87 GLN A O 1
ATOM 709 N N . ILE A 1 88 ? -2.926 8.714 -28.821 1.00 59.22 88 ILE A N 1
ATOM 710 C CA . ILE A 1 88 ? -3.834 9.672 -28.222 1.00 59.22 88 ILE A CA 1
ATOM 711 C C . ILE A 1 88 ? -3.002 10.946 -28.068 1.00 59.22 88 ILE A C 1
ATOM 713 O O . ILE A 1 88 ? -1.875 10.885 -27.568 1.00 59.22 88 ILE A O 1
ATOM 717 N N . GLU A 1 89 ? -3.507 12.094 -28.535 1.00 48.12 89 GLU A N 1
ATOM 718 C CA . GLU A 1 89 ? -2.961 13.380 -28.100 1.00 48.12 89 GLU A CA 1
ATOM 719 C C . GLU A 1 89 ? -2.967 13.340 -26.578 1.00 48.12 89 GLU A C 1
ATOM 721 O O . GLU A 1 89 ? -4.034 13.401 -25.966 1.00 48.12 89 GLU A O 1
ATOM 726 N N . SER A 1 90 ? -1.792 13.145 -25.968 1.00 45.69 90 SER A N 1
ATOM 727 C CA . SER A 1 90 ? -1.651 13.188 -24.521 1.00 45.69 90 SER A CA 1
ATOM 728 C C . SER A 1 90 ? -2.360 14.462 -24.089 1.00 45.69 90 SER A C 1
ATOM 730 O O . SER A 1 90 ? -1.912 15.522 -24.542 1.00 45.69 90 SER A O 1
ATOM 732 N N . PRO A 1 91 ? -3.462 14.405 -23.308 1.00 42.81 91 PRO A N 1
ATOM 733 C CA . PRO A 1 91 ? -4.113 15.617 -22.839 1.00 42.81 91 PRO A CA 1
ATOM 734 C C . PRO A 1 91 ? -3.005 16.413 -22.176 1.00 42.81 91 PRO A C 1
ATOM 736 O O . PRO A 1 91 ? -2.418 15.909 -21.218 1.00 42.81 91 PRO A O 1
ATOM 739 N N . ALA A 1 92 ? -2.626 17.528 -22.821 1.00 35.34 92 ALA A N 1
ATOM 740 C CA . ALA A 1 92 ? -1.303 18.137 -22.714 1.00 35.34 92 ALA A CA 1
ATOM 741 C C . ALA A 1 92 ? -0.844 18.034 -21.277 1.00 35.34 92 ALA A C 1
ATOM 743 O O . ALA A 1 92 ? -1.492 18.707 -20.487 1.00 35.34 92 ALA A O 1
ATOM 744 N N . PHE A 1 93 ? 0.125 17.143 -20.969 1.00 41.03 93 PHE A N 1
ATOM 745 C CA . PHE A 1 93 ? 0.458 16.687 -19.609 1.00 41.03 93 PHE A CA 1
ATOM 746 C C . PHE A 1 93 ? 0.214 17.842 -18.650 1.00 41.03 93 PHE A C 1
ATOM 748 O O . PHE A 1 93 ? 1.061 18.733 -18.520 1.00 41.03 93 PHE A O 1
ATOM 755 N N . ILE A 1 94 ? -0.991 17.909 -18.068 1.00 36.53 94 ILE A N 1
ATOM 756 C CA . ILE A 1 94 ? -1.309 19.002 -17.167 1.00 36.53 94 ILE A CA 1
ATOM 757 C C . ILE A 1 94 ? -0.563 18.524 -15.960 1.00 36.53 94 ILE A C 1
ATOM 759 O O . ILE A 1 94 ? -1.078 17.675 -15.240 1.00 36.53 94 ILE A O 1
ATOM 763 N N . ARG A 1 95 ? 0.699 18.957 -15.851 1.00 45.25 95 ARG A N 1
ATOM 764 C CA . ARG A 1 95 ? 1.616 18.685 -14.756 1.00 45.25 9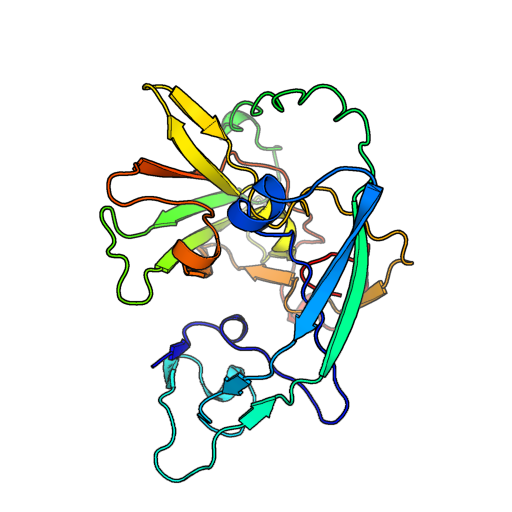5 ARG A CA 1
ATOM 765 C C . ARG A 1 95 ? 0.776 18.879 -13.516 1.00 45.25 95 ARG A C 1
ATOM 767 O O . ARG A 1 95 ? 0.505 20.033 -13.177 1.00 45.25 95 ARG A O 1
ATOM 774 N N . ARG A 1 96 ? 0.234 17.781 -12.963 1.00 44.44 96 ARG A N 1
ATOM 775 C CA . ARG A 1 96 ? -0.835 17.866 -11.966 1.00 44.44 96 ARG A CA 1
ATOM 776 C C . ARG A 1 96 ? -0.215 18.688 -10.868 1.00 44.44 96 ARG A C 1
ATOM 778 O O . ARG A 1 96 ? 0.779 18.259 -10.275 1.00 44.44 96 ARG A O 1
ATOM 785 N N . GLN A 1 97 ? -0.694 19.923 -10.710 1.00 45.44 97 GLN A N 1
ATOM 786 C CA . GLN A 1 97 ? -0.072 20.825 -9.765 1.00 45.44 97 GLN A CA 1
ATOM 787 C C . GLN A 1 97 ? -0.185 20.128 -8.430 1.00 45.44 97 GLN A C 1
ATOM 789 O O . GLN A 1 97 ? -1.268 19.767 -7.977 1.00 45.44 97 GLN A O 1
ATOM 794 N N . SER A 1 98 ? 0.978 19.820 -7.878 1.00 53.22 98 SER A N 1
ATOM 795 C CA . SER A 1 98 ? 1.060 18.995 -6.702 1.00 53.22 98 SER A CA 1
ATOM 796 C C . SER A 1 98 ? 0.348 19.747 -5.584 1.00 53.22 98 SER A C 1
ATOM 798 O O . SER A 1 98 ? 0.858 20.780 -5.153 1.00 53.22 98 SER A O 1
ATOM 800 N N . THR A 1 99 ? -0.814 19.262 -5.137 1.00 62.66 99 THR A N 1
ATOM 801 C CA . THR A 1 99 ? -1.641 19.953 -4.136 1.00 62.66 99 THR A CA 1
ATOM 802 C C . THR A 1 99 ? -0.799 20.312 -2.911 1.00 62.66 99 THR A C 1
ATOM 804 O O . THR A 1 99 ? 0.086 19.529 -2.533 1.00 62.66 99 THR A O 1
ATOM 807 N N . PRO A 1 100 ? -0.973 21.502 -2.312 1.00 70.12 100 PRO A N 1
ATOM 808 C CA . PRO A 1 100 ? -0.272 21.843 -1.082 1.00 70.12 100 PRO A CA 1
ATOM 809 C C . PRO A 1 100 ? -0.496 20.754 -0.023 1.00 70.12 100 PRO A C 1
ATOM 811 O O . PRO A 1 100 ? -1.583 20.179 0.020 1.00 70.12 100 PRO A O 1
ATOM 814 N N . PRO A 1 101 ? 0.514 20.424 0.800 1.00 77.62 101 PRO A N 1
ATOM 815 C CA . PRO A 1 101 ? 0.303 19.514 1.915 1.00 77.62 101 PRO A CA 1
ATOM 816 C C . PRO A 1 101 ? -0.767 20.060 2.860 1.00 77.62 101 PRO A C 1
ATOM 818 O O . PRO A 1 101 ? -0.749 21.255 3.159 1.00 77.62 101 PRO A O 1
ATOM 821 N N . LEU A 1 102 ? -1.634 19.182 3.356 1.00 80.50 102 LEU A N 1
ATOM 822 C CA . LEU A 1 102 ? -2.545 19.509 4.442 1.00 80.50 102 LEU A CA 1
ATOM 823 C C . LEU A 1 102 ? -1.755 19.746 5.727 1.00 80.50 102 LEU A C 1
ATOM 825 O O . LEU A 1 102 ? -0.768 19.064 6.026 1.00 80.50 102 LEU A O 1
ATOM 829 N N . LEU A 1 103 ? -2.204 20.732 6.485 1.00 82.94 103 LEU A N 1
ATOM 830 C CA . LEU A 1 103 ? -1.632 21.130 7.755 1.00 82.94 103 LEU A CA 1
ATOM 831 C C . LEU A 1 103 ? -2.443 20.537 8.913 1.00 82.94 103 LEU A C 1
ATOM 833 O O . LEU A 1 103 ? -3.635 20.268 8.772 1.00 82.94 103 LEU A O 1
ATOM 837 N N . PRO A 1 104 ? -1.848 20.395 10.111 1.00 82.19 104 PRO A N 1
ATOM 838 C CA . PRO A 1 104 ? -2.596 20.000 11.305 1.00 82.19 104 PRO A CA 1
ATOM 839 C C . PRO A 1 104 ? -3.800 20.906 11.617 1.00 82.19 104 PRO A C 1
ATOM 841 O O . PRO A 1 104 ? -4.742 20.454 12.260 1.00 82.19 104 PRO A O 1
ATOM 844 N N . SER A 1 105 ? -3.777 22.165 11.165 1.00 82.62 105 SER A N 1
ATOM 845 C CA . SER A 1 105 ? -4.889 23.118 11.281 1.00 82.62 105 SER A CA 1
ATOM 846 C C . SER A 1 105 ? -6.092 22.785 10.400 1.00 82.62 105 SER A C 1
ATOM 848 O O . SER A 1 105 ? -7.179 23.275 10.677 1.00 82.62 105 SER A O 1
ATOM 850 N N . ASP A 1 106 ? -5.913 21.957 9.369 1.00 83.69 106 ASP A N 1
ATOM 851 C CA . ASP A 1 106 ? -6.976 21.577 8.429 1.00 83.69 106 ASP A CA 1
ATOM 852 C C . ASP A 1 106 ? -7.835 20.420 8.970 1.00 83.69 106 ASP A C 1
ATOM 854 O O . ASP A 1 106 ? -8.758 19.946 8.309 1.00 83.69 106 ASP A O 1
ATOM 858 N N . ARG A 1 107 ? -7.526 19.935 10.181 1.00 84.06 107 ARG A N 1
ATOM 859 C CA . ARG A 1 107 ? -8.255 18.849 10.837 1.00 84.06 107 ARG A CA 1
ATOM 860 C C . ARG A 1 107 ? -9.680 19.274 11.174 1.00 84.06 107 ARG A C 1
ATOM 862 O O . ARG A 1 107 ? -9.918 20.346 11.728 1.00 84.06 107 ARG A O 1
ATOM 869 N N . VAL A 1 108 ? -10.620 18.368 10.923 1.00 83.25 108 VAL A N 1
ATOM 870 C CA . VAL A 1 108 ? -12.014 18.532 11.338 1.00 83.25 108 VAL A CA 1
ATOM 871 C C . VAL A 1 108 ? -12.105 18.375 12.854 1.00 83.25 108 VAL A C 1
ATOM 873 O O . VAL A 1 108 ? -11.643 17.384 13.424 1.00 83.25 108 VAL A O 1
ATOM 876 N N . GLN A 1 109 ? -12.705 19.360 13.521 1.00 82.75 109 GLN A N 1
ATOM 877 C CA . GLN A 1 109 ? -12.932 19.296 14.959 1.00 82.75 109 GLN A CA 1
ATOM 878 C C . GLN A 1 109 ? -13.831 18.099 15.295 1.00 82.75 109 GLN A C 1
ATOM 880 O O . GLN A 1 109 ? -14.901 17.936 14.717 1.00 82.75 109 GLN A O 1
ATOM 885 N N . GLY A 1 110 ? -13.398 17.277 16.251 1.00 83.25 110 GLY A N 1
ATOM 886 C CA . GLY A 1 110 ? -14.134 16.086 16.677 1.00 83.25 110 GLY A CA 1
ATOM 887 C C . GLY A 1 110 ? -13.790 14.802 15.914 1.00 83.25 110 GLY A C 1
ATOM 888 O O . GLY A 1 110 ? -14.304 13.745 16.267 1.00 83.25 110 GLY A O 1
ATOM 889 N N . ALA A 1 111 ? -12.916 14.868 14.905 1.00 85.94 111 ALA A N 1
ATOM 890 C CA . ALA A 1 111 ? -12.431 13.685 14.203 1.00 85.94 111 ALA A CA 1
ATOM 891 C C . ALA A 1 111 ? -11.245 13.016 14.936 1.00 85.94 111 ALA A C 1
ATOM 893 O O . ALA A 1 111 ? -10.511 13.695 15.667 1.00 85.94 111 ALA A O 1
ATOM 894 N N . PRO A 1 112 ? -11.016 11.708 14.711 1.00 87.94 112 PRO A N 1
ATOM 895 C CA . PRO A 1 112 ? -9.823 11.003 15.171 1.00 87.94 112 PRO A CA 1
ATOM 896 C C . PRO A 1 112 ? -8.524 11.678 14.712 1.00 87.94 112 PRO A C 1
ATOM 898 O O . PRO A 1 112 ? -8.407 12.150 13.578 1.00 87.94 112 PRO A O 1
ATOM 901 N N . ILE A 1 113 ? -7.514 11.704 15.584 1.00 90.69 113 ILE A N 1
ATOM 902 C CA . ILE A 1 113 ? -6.230 12.339 15.286 1.00 90.69 113 ILE A CA 1
ATOM 903 C C . ILE A 1 113 ? -5.223 11.293 14.805 1.00 90.69 113 ILE A C 1
ATOM 905 O O . ILE A 1 113 ? -4.731 10.485 15.590 1.00 90.69 113 ILE A O 1
ATOM 909 N N . LEU A 1 114 ? -4.851 11.371 13.526 1.00 90.44 114 LEU A N 1
ATOM 910 C CA . LEU A 1 114 ? -3.795 10.554 12.924 1.00 90.44 114 LEU A CA 1
ATOM 911 C C . LEU A 1 114 ? -2.520 11.371 12.650 1.00 90.44 114 LEU A C 1
ATOM 913 O O . LEU A 1 114 ? -2.572 12.574 12.354 1.00 90.44 114 LEU A O 1
ATOM 917 N N . SER A 1 115 ? -1.366 10.707 12.712 1.00 91.00 115 SER A N 1
ATOM 918 C CA . SER A 1 115 ? -0.101 11.198 12.152 1.00 91.00 115 SER A CA 1
ATOM 919 C C . SER A 1 115 ? 0.559 10.131 11.294 1.00 91.00 115 SER A C 1
ATOM 921 O O . SER A 1 115 ? 0.395 8.945 11.557 1.00 91.00 115 SER A O 1
ATOM 923 N N . VAL A 1 116 ? 1.341 10.560 10.305 1.00 90.62 116 VAL A N 1
ATOM 924 C CA . VAL A 1 116 ? 2.074 9.662 9.411 1.00 90.62 116 VAL A CA 1
ATOM 925 C C . VAL A 1 116 ? 3.562 9.969 9.481 1.00 90.62 116 VAL A C 1
ATOM 927 O O . VAL A 1 116 ? 3.960 11.129 9.365 1.00 90.62 116 VAL A O 1
ATOM 930 N N . GLU A 1 117 ? 4.372 8.930 9.639 1.00 92.12 117 GLU A N 1
ATOM 931 C CA . GLU A 1 117 ? 5.829 8.995 9.611 1.00 92.12 117 GLU A CA 1
ATOM 932 C C . GLU A 1 117 ? 6.367 8.115 8.482 1.00 92.12 117 GLU A C 1
ATOM 934 O O . GLU A 1 117 ? 5.885 7.007 8.260 1.00 92.12 117 GLU A O 1
ATOM 939 N N . LEU A 1 118 ? 7.362 8.623 7.754 1.00 91.19 118 LEU A N 1
ATOM 940 C CA . LEU A 1 118 ? 8.058 7.892 6.697 1.00 91.19 118 LEU A CA 1
ATOM 941 C C . LEU A 1 118 ? 9.487 7.611 7.143 1.00 91.19 118 LEU A C 1
ATOM 943 O O . LEU A 1 118 ? 10.191 8.522 7.588 1.00 91.19 118 LEU A O 1
ATOM 947 N N . SER A 1 119 ? 9.928 6.373 6.971 1.00 91.25 119 SER A N 1
ATOM 948 C CA . SER A 1 119 ? 11.285 5.940 7.277 1.00 91.25 119 SER A CA 1
ATOM 949 C C . SER A 1 119 ? 11.875 5.151 6.106 1.00 91.25 119 SER A C 1
ATOM 951 O O . SER A 1 119 ? 11.166 4.629 5.247 1.00 91.25 119 SER A O 1
ATOM 953 N N . GLY A 1 120 ? 13.202 5.136 6.011 1.00 89.56 120 GLY A N 1
ATOM 954 C CA . GLY A 1 120 ? 13.903 4.453 4.932 1.00 89.56 120 GLY A CA 1
ATOM 955 C C . GLY A 1 120 ? 15.376 4.853 4.831 1.00 89.56 120 GLY A C 1
ATOM 956 O O . GLY A 1 120 ? 15.818 5.818 5.469 1.00 89.56 120 GLY A O 1
ATOM 957 N N . PRO A 1 121 ? 16.163 4.110 4.041 1.00 91.00 121 PRO A N 1
ATOM 958 C CA . PRO A 1 121 ? 17.568 4.403 3.809 1.00 91.00 121 PRO A CA 1
ATOM 959 C C . PRO A 1 121 ? 17.750 5.721 3.045 1.00 91.00 121 PRO A C 1
ATOM 961 O O . PRO A 1 121 ? 16.993 6.054 2.137 1.00 91.00 121 PRO A O 1
ATOM 964 N N . LYS A 1 122 ? 18.811 6.462 3.387 1.00 90.19 122 LYS A N 1
ATOM 965 C CA . LYS A 1 122 ? 19.202 7.693 2.670 1.00 90.19 122 LYS A CA 1
ATOM 966 C C . LYS A 1 122 ? 19.946 7.417 1.364 1.00 90.19 122 LYS A C 1
ATOM 968 O O . LYS A 1 122 ? 19.947 8.259 0.476 1.00 90.19 122 LYS A O 1
ATOM 973 N N . ILE A 1 123 ? 20.638 6.282 1.297 1.00 89.94 123 ILE A N 1
ATOM 974 C CA . ILE A 1 123 ? 21.455 5.846 0.165 1.00 89.94 123 ILE A CA 1
ATOM 975 C C . ILE A 1 123 ? 21.166 4.362 -0.024 1.00 89.94 123 ILE A C 1
ATOM 977 O O . ILE A 1 123 ? 21.179 3.612 0.952 1.00 89.94 123 ILE A O 1
ATOM 981 N N . ILE A 1 124 ? 20.906 3.961 -1.264 1.00 88.62 124 ILE A N 1
ATOM 982 C CA . ILE A 1 124 ? 20.622 2.578 -1.647 1.00 88.62 124 ILE A CA 1
ATOM 983 C C . ILE A 1 124 ? 21.513 2.167 -2.816 1.00 88.62 124 ILE A C 1
ATOM 985 O O . ILE A 1 124 ? 22.030 3.018 -3.541 1.00 88.62 124 ILE A O 1
ATOM 989 N N . THR A 1 125 ? 21.697 0.864 -2.985 1.00 88.38 125 THR A N 1
ATOM 990 C CA . THR A 1 125 ? 22.474 0.263 -4.077 1.00 88.38 125 THR A CA 1
ATOM 991 C C . THR A 1 125 ? 21.552 -0.479 -5.046 1.00 88.38 125 THR A C 1
ATOM 993 O O . THR A 1 125 ? 20.481 -0.920 -4.630 1.00 88.38 125 THR A O 1
ATOM 996 N N . PRO A 1 126 ? 21.948 -0.668 -6.317 1.00 84.00 126 PRO A N 1
ATOM 997 C CA . PRO A 1 126 ? 21.226 -1.540 -7.249 1.00 84.00 126 PRO A CA 1
ATOM 998 C C . PRO A 1 126 ? 21.044 -2.965 -6.720 1.00 84.00 126 PRO A C 1
ATOM 1000 O O . PRO A 1 126 ? 20.041 -3.620 -6.990 1.00 84.00 126 PRO A O 1
ATOM 1003 N N . GLU A 1 127 ? 22.031 -3.456 -5.973 1.00 84.50 127 GLU A N 1
ATOM 1004 C CA . GLU A 1 127 ? 22.013 -4.787 -5.395 1.00 84.50 127 GLU A CA 1
ATOM 1005 C C . GLU A 1 127 ? 21.200 -4.814 -4.098 1.00 84.50 127 GLU A C 1
ATOM 1007 O O . GLU A 1 127 ? 21.339 -3.942 -3.235 1.00 84.50 127 GLU A O 1
ATOM 1012 N N . GLY A 1 128 ? 20.415 -5.880 -3.929 1.00 80.19 128 GLY A N 1
ATOM 1013 C CA . GLY A 1 128 ? 19.629 -6.136 -2.725 1.00 80.19 128 GLY A CA 1
ATOM 1014 C C . GLY A 1 128 ? 18.225 -5.531 -2.755 1.00 80.19 128 GLY A C 1
ATOM 1015 O O . GLY A 1 128 ? 17.825 -4.847 -3.692 1.00 80.19 128 GLY A O 1
ATOM 1016 N N . LYS A 1 129 ? 17.451 -5.831 -1.708 1.00 83.38 129 LYS A N 1
ATOM 1017 C CA . LYS A 1 129 ? 16.128 -5.243 -1.483 1.00 83.38 129 LYS A CA 1
ATOM 1018 C C . LYS A 1 129 ? 16.257 -4.133 -0.448 1.00 83.38 129 LYS A C 1
ATOM 1020 O O . LYS A 1 129 ? 16.682 -4.395 0.676 1.00 83.38 129 LYS A O 1
ATOM 1025 N N . HIS A 1 130 ? 15.883 -2.919 -0.837 1.00 86.25 130 HIS A N 1
ATOM 1026 C CA . HIS A 1 130 ? 15.874 -1.743 0.031 1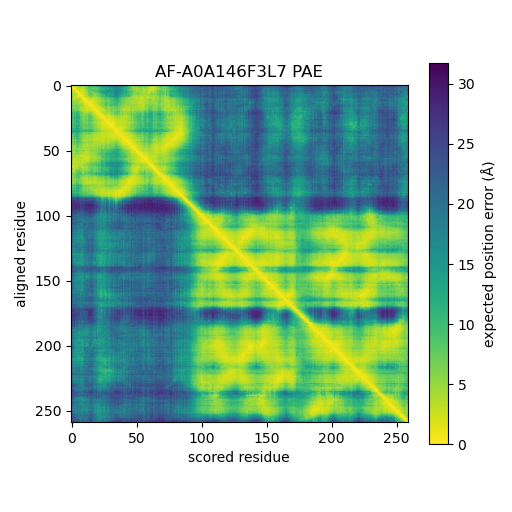.00 86.25 130 HIS A CA 1
ATOM 1027 C C . HIS A 1 130 ? 14.437 -1.355 0.326 1.00 86.25 130 HIS A C 1
ATOM 1029 O O . HIS A 1 130 ? 13.643 -1.220 -0.605 1.00 86.25 130 HIS A O 1
ATOM 1035 N N . TYR A 1 131 ? 14.118 -1.169 1.602 1.00 86.56 131 TYR A N 1
ATOM 1036 C CA . TYR A 1 131 ? 12.749 -0.954 2.050 1.00 86.56 131 TYR A CA 1
ATOM 1037 C C . TYR A 1 131 ? 12.544 0.480 2.527 1.00 86.56 131 TYR A C 1
ATOM 1039 O O . TYR A 1 131 ? 13.403 1.041 3.209 1.00 86.56 131 TYR A O 1
ATOM 1047 N N . ALA A 1 132 ? 11.401 1.052 2.170 1.00 88.19 132 ALA A N 1
ATOM 1048 C CA . ALA A 1 132 ? 10.836 2.215 2.837 1.00 88.19 132 ALA A CA 1
ATOM 1049 C C . ALA A 1 132 ? 9.617 1.762 3.639 1.00 88.19 132 ALA A C 1
ATOM 1051 O O . ALA A 1 132 ? 8.969 0.780 3.272 1.00 88.19 132 ALA A O 1
ATOM 1052 N N . SER A 1 133 ? 9.321 2.480 4.717 1.00 88.62 133 SER A N 1
ATOM 1053 C CA . SER A 1 133 ? 8.208 2.171 5.606 1.00 88.62 133 SER A CA 1
ATOM 1054 C C . SER A 1 133 ? 7.394 3.422 5.902 1.00 88.62 133 SER A C 1
ATOM 1056 O O . SER A 1 133 ? 7.922 4.534 6.009 1.00 88.62 133 SER A O 1
ATOM 1058 N N . LEU A 1 134 ? 6.089 3.227 6.035 1.00 89.81 134 LEU A N 1
ATOM 1059 C CA . LEU A 1 134 ? 5.118 4.226 6.446 1.00 89.81 134 LEU A CA 1
ATOM 1060 C C . LEU A 1 134 ? 4.471 3.752 7.740 1.00 89.81 134 LEU A C 1
ATOM 1062 O O . LEU A 1 134 ? 4.014 2.616 7.813 1.00 89.81 134 LEU A O 1
ATOM 1066 N N . HIS A 1 135 ? 4.408 4.635 8.731 1.00 90.88 135 HIS A N 1
ATOM 1067 C CA . HIS A 1 135 ? 3.790 4.378 10.025 1.00 90.88 135 HIS A CA 1
ATOM 1068 C C . HIS A 1 135 ? 2.650 5.371 10.237 1.00 90.88 135 HIS A C 1
ATOM 1070 O O . HIS A 1 135 ? 2.881 6.580 10.282 1.00 90.88 135 HIS A O 1
ATOM 1076 N N . VAL A 1 136 ? 1.422 4.878 10.370 1.00 91.56 136 VAL A N 1
ATOM 1077 C CA . VAL A 1 136 ? 0.259 5.678 10.759 1.00 91.56 136 VAL A CA 1
ATOM 1078 C C . VAL A 1 136 ? -0.016 5.457 12.227 1.00 91.56 136 VAL A C 1
ATOM 1080 O O . VAL A 1 136 ? -0.291 4.339 12.642 1.00 91.56 136 VAL A O 1
ATOM 1083 N N . ARG A 1 137 ? 0.024 6.530 13.010 1.00 93.50 137 ARG A N 1
ATOM 1084 C CA . ARG A 1 137 ? -0.256 6.496 14.441 1.00 93.50 137 ARG A CA 1
ATOM 1085 C C . ARG A 1 137 ? -1.597 7.136 14.740 1.00 93.50 137 ARG A C 1
ATOM 1087 O O . ARG A 1 137 ? -1.845 8.264 14.305 1.00 93.50 137 ARG A O 1
ATOM 1094 N N . TYR A 1 138 ? -2.406 6.449 15.536 1.00 94.06 138 TYR A N 1
ATOM 1095 C CA . TYR A 1 138 ? -3.629 6.997 16.095 1.00 94.06 138 TYR A CA 1
ATOM 1096 C C . TYR A 1 138 ? -3.358 7.585 17.480 1.00 94.06 138 TYR A C 1
ATOM 1098 O O . TYR A 1 138 ? -2.815 6.922 18.355 1.00 94.06 138 TYR A O 1
ATOM 1106 N N . HIS A 1 139 ? -3.698 8.858 17.681 1.00 92.06 139 HIS A N 1
ATOM 1107 C CA . HIS A 1 139 ? -3.451 9.583 18.936 1.00 92.06 139 HIS A CA 1
ATOM 1108 C C . HIS A 1 139 ? -4.664 9.633 19.865 1.00 92.06 139 HIS A C 1
ATOM 1110 O O . HIS A 1 139 ? -4.522 10.097 20.990 1.00 92.06 139 HIS A O 1
ATOM 1116 N N . GLY A 1 140 ? -5.833 9.182 19.409 1.00 88.50 140 GLY A N 1
ATOM 1117 C CA . GLY A 1 140 ? -7.097 9.360 20.121 1.00 88.50 140 GLY A CA 1
ATOM 1118 C C . GLY A 1 140 ? -8.001 10.414 19.486 1.00 88.50 140 GLY A C 1
ATOM 1119 O O . GLY A 1 140 ? -7.711 10.985 18.426 1.00 88.50 140 GLY A O 1
ATOM 1120 N N . GLY A 1 141 ? -9.143 10.636 20.117 1.00 83.38 141 GLY A N 1
ATOM 1121 C CA . GLY A 1 141 ? -10.206 11.508 19.631 1.00 83.38 141 GLY A CA 1
ATOM 1122 C C . GLY A 1 141 ? -11.136 11.907 20.774 1.00 83.38 141 GLY A C 1
ATOM 1123 O O . GLY A 1 141 ? -10.827 11.664 21.932 1.00 83.38 141 GLY A O 1
ATOM 1124 N N . PRO A 1 142 ? -12.299 12.509 20.496 1.00 80.31 142 PRO A N 1
ATOM 1125 C CA . PRO A 1 142 ? -13.213 12.926 21.561 1.00 80.31 142 PRO A CA 1
ATOM 1126 C C . PRO A 1 142 ? -13.712 11.778 22.443 1.00 80.31 142 PRO A C 1
ATOM 1128 O O . PRO A 1 142 ? -14.044 12.010 23.602 1.00 80.31 142 PRO A O 1
ATOM 1131 N N . THR A 1 143 ? -13.806 10.568 21.887 1.00 82.62 143 THR A N 1
ATOM 1132 C CA . THR A 1 143 ? -14.322 9.377 22.574 1.00 82.62 143 THR A CA 1
ATOM 1133 C C . THR A 1 143 ? -13.223 8.415 23.018 1.00 82.62 143 THR A C 1
ATOM 1135 O O . THR A 1 143 ? -13.522 7.497 23.774 1.00 82.62 143 THR A O 1
ATOM 1138 N N . ASP A 1 144 ? -11.983 8.598 22.541 1.00 86.56 144 ASP A N 1
ATOM 1139 C CA . ASP A 1 144 ? -10.858 7.662 22.709 1.00 86.56 144 ASP A CA 1
ATOM 1140 C C . ASP A 1 144 ? -11.231 6.183 22.475 1.00 86.56 144 ASP A C 1
ATOM 1142 O O . ASP A 1 144 ? -10.658 5.259 23.055 1.00 86.56 144 ASP A O 1
ATOM 1146 N N . GLN A 1 145 ? -12.205 5.951 21.596 1.00 89.69 145 GLN A N 1
ATOM 1147 C CA . GLN A 1 145 ? -12.576 4.622 21.134 1.00 89.69 145 GLN A CA 1
ATOM 1148 C C . GLN A 1 145 ? -11.652 4.168 20.000 1.00 89.69 145 GLN A C 1
ATOM 1150 O O . GLN A 1 145 ? -11.019 5.005 19.351 1.00 89.69 145 GLN A O 1
ATOM 1155 N N . PRO A 1 146 ? -11.561 2.854 19.737 1.00 91.19 146 PRO A N 1
ATOM 1156 C CA . PRO A 1 146 ? -10.885 2.367 18.547 1.00 91.19 146 PRO A CA 1
ATOM 1157 C C . PRO A 1 146 ? -11.540 2.923 17.277 1.00 91.19 146 PRO A C 1
ATOM 1159 O O . PRO A 1 146 ? -12.710 3.308 17.282 1.00 91.19 146 PRO A O 1
ATOM 1162 N N . ILE A 1 147 ? -10.773 2.969 16.195 1.00 90.75 147 ILE A N 1
ATOM 1163 C CA . ILE A 1 147 ? -11.253 3.391 14.877 1.00 90.75 147 ILE A CA 1
ATOM 1164 C C . ILE A 1 147 ? -10.977 2.306 13.848 1.00 90.75 147 ILE A C 1
ATOM 1166 O O . ILE A 1 147 ? -9.931 1.658 13.917 1.00 90.75 147 ILE A O 1
ATOM 1170 N N . ILE A 1 148 ? -11.869 2.180 12.864 1.00 89.00 148 ILE A N 1
ATOM 1171 C CA . ILE A 1 148 ? -11.662 1.355 11.671 1.00 89.00 148 ILE A CA 1
ATOM 1172 C C . ILE A 1 148 ? -11.616 2.258 10.438 1.00 89.00 148 ILE A C 1
ATOM 1174 O O . ILE A 1 148 ? -12.550 3.020 10.172 1.00 89.00 148 ILE A O 1
ATOM 1178 N N . PHE A 1 149 ? -10.530 2.180 9.669 1.00 86.94 149 PHE A N 1
ATOM 1179 C CA . PHE A 1 149 ? -10.339 2.984 8.460 1.00 86.94 149 PHE A CA 1
ATOM 1180 C C . PHE A 1 149 ? -9.750 2.173 7.309 1.00 86.94 149 PHE A C 1
ATOM 1182 O O . PHE A 1 149 ? -9.063 1.174 7.523 1.00 86.94 149 PHE A O 1
ATOM 1189 N N . ARG A 1 150 ? -9.980 2.620 6.070 1.00 82.75 150 ARG A N 1
ATOM 1190 C CA . ARG A 1 150 ? -9.423 1.949 4.889 1.00 82.75 150 ARG A CA 1
ATOM 1191 C C . ARG A 1 150 ? -7.995 2.405 4.590 1.00 82.75 150 ARG A C 1
ATOM 1193 O O . ARG A 1 150 ? -7.752 3.593 4.384 1.00 82.75 150 ARG A O 1
ATOM 1200 N N . ASN A 1 151 ? -7.057 1.470 4.451 1.00 79.94 151 ASN A N 1
ATOM 1201 C CA . ASN A 1 151 ? -5.648 1.803 4.200 1.00 79.94 151 ASN A CA 1
ATOM 1202 C C . ASN A 1 151 ? -5.345 2.257 2.759 1.00 79.94 151 ASN A C 1
ATOM 1204 O O . ASN A 1 151 ? -4.337 2.925 2.534 1.00 79.94 151 ASN A O 1
ATOM 1208 N N . HIS A 1 152 ? -6.213 1.946 1.790 1.00 72.31 152 HIS A N 1
ATOM 1209 C CA . HIS A 1 152 ? -5.959 2.221 0.370 1.00 72.31 152 HIS A CA 1
ATOM 1210 C C . HIS A 1 152 ? -5.684 3.706 0.070 1.00 72.31 152 HIS A C 1
ATOM 1212 O O . HIS A 1 152 ? -4.743 4.017 -0.659 1.00 72.31 152 HIS A O 1
ATOM 1218 N N . VAL A 1 153 ? -6.419 4.630 0.706 1.00 69.25 153 VAL A N 1
ATOM 1219 C CA . VAL A 1 153 ? -6.231 6.074 0.492 1.00 69.25 153 VAL A CA 1
ATOM 1220 C C . VAL A 1 153 ? -4.843 6.527 0.942 1.00 69.25 153 VAL A C 1
ATOM 1222 O O . VAL A 1 153 ? -4.271 7.451 0.377 1.00 69.25 153 VAL A O 1
ATOM 1225 N N . ILE A 1 154 ? -4.240 5.865 1.933 1.00 76.88 154 ILE A N 1
ATOM 1226 C CA . ILE A 1 154 ? -2.909 6.236 2.431 1.00 76.88 154 ILE A CA 1
ATOM 1227 C C . ILE A 1 154 ? -1.858 6.046 1.331 1.00 76.88 154 ILE A C 1
ATOM 1229 O O . ILE A 1 154 ? -0.988 6.904 1.158 1.00 76.88 154 ILE A O 1
ATOM 1233 N N . TRP A 1 155 ? -1.980 4.980 0.539 1.00 70.50 155 TRP A N 1
ATOM 1234 C CA . TRP A 1 155 ? -1.132 4.746 -0.629 1.00 70.50 155 TRP A CA 1
ATOM 1235 C C . TRP A 1 155 ? -1.357 5.785 -1.716 1.00 70.50 155 TRP A C 1
ATOM 1237 O O . TRP A 1 155 ? -0.401 6.327 -2.269 1.00 70.50 155 TRP A O 1
ATOM 1247 N N . GLU A 1 156 ? -2.614 6.155 -1.949 1.00 67.56 156 GLU A N 1
ATOM 1248 C CA . GLU A 1 156 ? -2.955 7.232 -2.870 1.00 67.56 156 GLU A CA 1
ATOM 1249 C C . GLU A 1 156 ? -2.483 8.612 -2.411 1.00 67.56 156 GLU A C 1
ATOM 1251 O O . GLU A 1 156 ? -2.543 9.550 -3.200 1.00 67.56 156 GLU A O 1
ATOM 1256 N N . LEU A 1 157 ? -1.998 8.785 -1.183 1.00 74.88 157 LEU A N 1
ATOM 1257 C CA . LEU A 1 157 ? -1.484 10.061 -0.670 1.00 74.88 157 LEU A CA 1
ATOM 1258 C C . LEU A 1 157 ? 0.046 10.098 -0.580 1.00 74.88 157 LEU A C 1
ATOM 1260 O O . LEU A 1 157 ? 0.635 11.168 -0.369 1.00 74.88 157 LEU A O 1
ATOM 1264 N N . LEU A 1 158 ? 0.697 8.952 -0.781 1.00 79.38 158 LEU A N 1
ATOM 1265 C CA . LEU A 1 158 ? 2.138 8.842 -0.920 1.00 79.38 158 LEU A CA 1
ATOM 1266 C C . LEU A 1 158 ? 2.557 9.237 -2.345 1.00 79.38 158 LEU A C 1
ATOM 1268 O O . LEU A 1 158 ? 1.956 8.832 -3.340 1.00 79.38 158 LEU A O 1
ATOM 1272 N N . ARG A 1 159 ? 3.576 10.089 -2.465 1.00 79.62 159 ARG A N 1
ATOM 1273 C CA . ARG A 1 159 ? 4.086 10.570 -3.759 1.00 79.62 159 ARG A CA 1
ATOM 1274 C C . ARG A 1 159 ? 5.597 10.432 -3.824 1.00 79.62 159 ARG A C 1
ATOM 1276 O O . ARG A 1 159 ? 6.279 10.863 -2.892 1.00 79.62 159 ARG A O 1
ATOM 1283 N N . SER A 1 160 ? 6.112 9.903 -4.930 1.00 82.75 160 SER A N 1
ATOM 1284 C CA . SER A 1 160 ? 7.543 9.866 -5.226 1.00 82.75 160 SER A CA 1
ATOM 1285 C C . SER A 1 160 ? 7.938 11.045 -6.121 1.00 82.75 160 SER A C 1
ATOM 1287 O O . SER A 1 160 ? 7.189 11.501 -6.984 1.00 82.75 160 SER A O 1
ATOM 1289 N N . TYR A 1 161 ? 9.117 11.603 -5.868 1.00 84.44 161 TYR A N 1
ATOM 1290 C CA . TYR A 1 161 ? 9.682 12.689 -6.658 1.00 84.44 161 TYR A CA 1
ATOM 1291 C C . TYR A 1 161 ? 11.123 12.367 -7.007 1.00 84.44 161 TYR A C 1
ATOM 1293 O O . TYR A 1 161 ? 11.875 11.939 -6.130 1.00 84.44 161 TYR A O 1
ATOM 1301 N N . ARG A 1 162 ? 11.515 12.669 -8.242 1.00 86.62 162 ARG A N 1
ATOM 1302 C CA . ARG A 1 162 ? 12.908 12.649 -8.696 1.00 86.62 162 ARG A CA 1
ATOM 1303 C C . ARG A 1 162 ? 13.417 14.080 -8.784 1.00 86.62 162 ARG A C 1
ATOM 1305 O O . ARG A 1 162 ? 12.678 14.985 -9.170 1.00 86.62 162 ARG A O 1
ATOM 1312 N N . LEU A 1 163 ? 14.659 14.305 -8.378 1.00 86.81 163 LEU A N 1
ATOM 1313 C CA . LEU A 1 163 ? 15.322 15.586 -8.572 1.00 86.81 163 LEU A CA 1
ATOM 1314 C C . LEU A 1 163 ? 15.871 15.653 -10.001 1.00 86.81 163 LEU A C 1
ATOM 1316 O O . LEU A 1 163 ? 16.807 14.934 -10.335 1.00 86.81 163 LEU A O 1
ATOM 1320 N N . GLU A 1 164 ? 15.322 16.544 -10.820 1.00 84.62 164 GLU A N 1
ATOM 1321 C CA . GLU A 1 164 ? 15.744 16.773 -12.202 1.00 84.62 164 GLU A CA 1
ATOM 1322 C C . GLU A 1 164 ? 16.136 18.244 -12.364 1.00 84.62 164 GLU A C 1
ATOM 1324 O O . GLU A 1 164 ? 15.373 19.149 -12.029 1.00 84.62 164 GLU A O 1
ATOM 1329 N N . SER A 1 165 ? 17.367 18.508 -12.814 1.00 85.75 165 SER A N 1
ATOM 1330 C CA . SER A 1 165 ? 17.878 19.874 -13.034 1.00 85.75 165 SER A CA 1
ATOM 1331 C C . SER A 1 165 ? 17.692 20.834 -11.840 1.00 85.75 165 SER A C 1
ATOM 1333 O O . SER A 1 165 ? 17.500 22.035 -12.016 1.00 85.75 165 SER A O 1
ATOM 1335 N N . GLY A 1 166 ? 17.756 20.310 -10.609 1.00 84.94 166 GLY A N 1
ATOM 1336 C CA . GLY A 1 166 ? 17.583 21.081 -9.371 1.00 84.94 166 GLY A CA 1
ATOM 1337 C C . GLY A 1 166 ? 16.127 21.303 -8.938 1.00 84.94 166 GLY A C 1
ATOM 1338 O O . GLY A 1 166 ? 15.894 21.937 -7.907 1.00 84.94 166 GLY A O 1
ATOM 1339 N N . LEU A 1 167 ? 15.152 20.766 -9.673 1.00 84.31 167 LEU A N 1
ATOM 1340 C CA . LEU A 1 167 ? 13.729 20.829 -9.354 1.00 84.31 167 LEU A CA 1
ATOM 1341 C C . LEU A 1 167 ? 13.189 19.441 -9.010 1.00 84.31 167 LEU A C 1
ATOM 1343 O O . LEU A 1 167 ? 13.625 18.425 -9.540 1.00 84.31 167 LEU A O 1
ATOM 1347 N N . TRP A 1 168 ? 12.240 19.393 -8.077 1.00 84.00 168 TRP A N 1
ATOM 1348 C CA . TRP A 1 168 ? 11.586 18.142 -7.706 1.00 84.00 168 TRP A CA 1
ATOM 1349 C C . TRP A 1 168 ? 10.416 17.870 -8.637 1.00 84.00 168 TRP A C 1
ATOM 1351 O O . TRP A 1 168 ? 9.366 18.504 -8.507 1.00 84.00 168 TRP A O 1
ATOM 1361 N N . GLU A 1 169 ? 10.586 16.893 -9.514 1.00 81.25 169 GLU A N 1
ATOM 1362 C CA . GLU A 1 169 ? 9.553 16.448 -10.435 1.00 81.25 169 GLU A CA 1
ATOM 1363 C C . GLU A 1 169 ? 8.752 15.314 -9.814 1.00 81.25 169 GLU A C 1
ATOM 1365 O O . GLU A 1 169 ? 9.316 14.359 -9.276 1.00 81.25 169 GLU A O 1
ATOM 1370 N N . LEU A 1 170 ? 7.424 15.451 -9.846 1.00 76.94 170 LEU A N 1
ATOM 1371 C CA . LEU A 1 170 ? 6.524 14.383 -9.435 1.00 76.94 170 LEU A CA 1
ATOM 1372 C C . LEU A 1 170 ? 6.684 13.234 -10.425 1.00 76.94 170 LEU A C 1
ATOM 1374 O O . LEU A 1 170 ? 6.460 13.418 -11.618 1.00 76.94 170 LEU A O 1
ATOM 1378 N N . GLN A 1 171 ? 7.037 12.066 -9.911 1.00 72.88 171 GLN A N 1
ATOM 1379 C CA . GLN A 1 171 ? 7.057 10.850 -10.700 1.00 72.88 171 GLN A CA 1
ATOM 1380 C C . GLN A 1 171 ? 5.754 10.128 -10.392 1.00 72.88 171 GLN A C 1
ATOM 1382 O O . GLN A 1 171 ? 5.494 9.733 -9.257 1.00 72.88 171 GLN A O 1
ATOM 1387 N N . GLU A 1 172 ? 4.882 10.027 -11.388 1.00 60.59 172 GLU A N 1
ATOM 1388 C CA . GLU A 1 172 ? 3.752 9.118 -11.270 1.00 60.59 172 GLU A CA 1
ATOM 1389 C C . GLU A 1 172 ? 4.327 7.698 -11.316 1.00 60.59 172 GLU A C 1
ATOM 1391 O O . GLU A 1 172 ? 5.003 7.320 -12.279 1.00 60.59 172 GLU A O 1
ATOM 1396 N N . GLY A 1 173 ? 4.132 6.947 -10.227 1.00 52.00 173 GLY A N 1
ATOM 1397 C CA . GLY A 1 173 ? 4.495 5.537 -10.163 1.00 52.00 173 GLY A CA 1
ATOM 1398 C C . GLY A 1 173 ? 3.808 4.751 -11.286 1.00 52.00 173 GLY A C 1
ATOM 1399 O O . GLY A 1 173 ? 2.886 5.243 -11.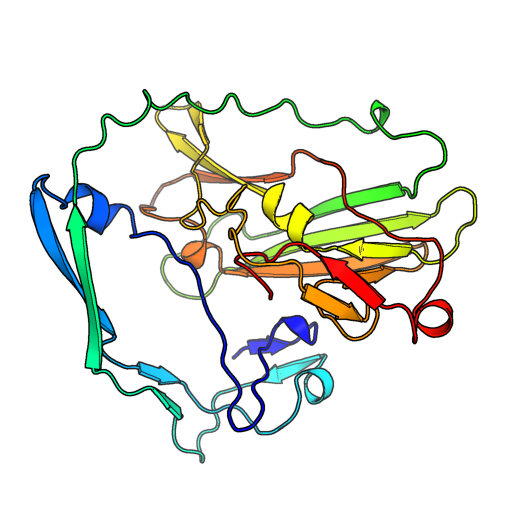942 1.00 52.00 173 GLY A O 1
ATOM 1400 N N . PRO A 1 174 ? 4.215 3.501 -11.533 1.00 39.94 174 PRO A N 1
ATOM 1401 C CA . PRO A 1 174 ? 3.651 2.710 -12.615 1.00 39.94 174 PRO A CA 1
ATOM 1402 C C . PRO A 1 174 ? 2.164 2.416 -12.362 1.00 39.94 174 PRO A C 1
ATOM 1404 O O . PRO A 1 174 ? 1.412 2.129 -13.285 1.00 39.94 174 PRO A O 1
ATOM 1407 N N . CYS A 1 175 ? 1.719 2.515 -11.119 1.00 43.84 175 CYS A N 1
ATOM 1408 C CA . CYS A 1 175 ? 0.327 2.628 -10.786 1.00 43.84 175 CYS A CA 1
ATOM 1409 C C . CYS A 1 175 ? -0.143 4.065 -11.062 1.00 43.84 175 CYS A C 1
ATOM 1411 O O . CYS A 1 175 ? -0.321 4.888 -10.169 1.00 43.84 175 CYS A O 1
ATOM 1413 N N . GLY A 1 176 ? -0.502 4.360 -12.307 1.00 40.84 176 GLY A N 1
ATOM 1414 C CA . GLY A 1 176 ? -1.454 5.444 -12.589 1.00 40.84 176 GLY A CA 1
ATOM 1415 C C . GLY A 1 176 ? -2.835 5.211 -11.939 1.00 40.84 176 GLY A C 1
ATOM 1416 O O . GLY A 1 176 ? -3.825 5.762 -12.396 1.00 40.84 176 GLY A O 1
ATOM 1417 N N . CYS A 1 177 ? -2.915 4.365 -10.907 1.00 42.38 177 CYS A N 1
ATOM 1418 C CA . CYS A 1 177 ? -4.101 3.922 -10.204 1.00 42.38 177 CYS A CA 1
ATOM 1419 C C . CYS A 1 177 ? -4.679 4.983 -9.278 1.00 42.38 177 CYS A C 1
ATOM 1421 O O . CYS A 1 177 ? -5.774 4.763 -8.784 1.00 42.38 177 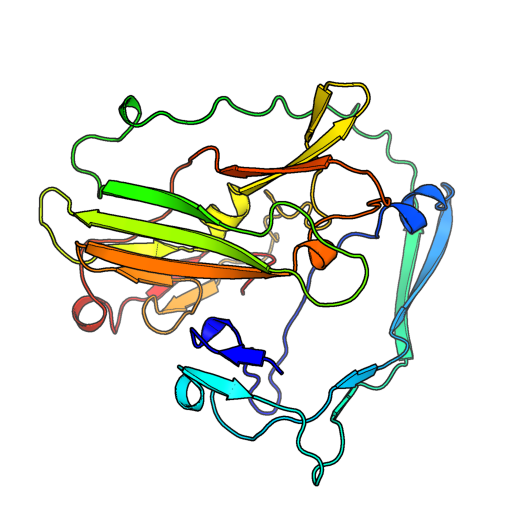CYS A O 1
ATOM 1423 N N . ALA A 1 178 ? -3.990 6.111 -9.060 1.00 39.66 178 ALA A N 1
ATOM 1424 C CA . ALA A 1 178 ? -4.586 7.261 -8.392 1.00 39.66 178 ALA A CA 1
ATOM 1425 C C . ALA A 1 178 ? -5.788 7.756 -9.222 1.00 39.66 178 ALA A C 1
ATOM 1427 O O . ALA A 1 178 ? -5.628 8.544 -10.163 1.00 39.66 178 ALA A O 1
ATOM 1428 N N . GLY A 1 179 ? -6.979 7.267 -8.871 1.00 40.94 179 GLY A N 1
ATOM 1429 C CA . GLY A 1 179 ? -8.226 7.496 -9.596 1.00 40.94 179 GLY A CA 1
ATOM 1430 C C . GLY A 1 179 ? -8.575 6.478 -10.691 1.00 40.94 179 GLY A C 1
ATOM 1431 O O . GLY A 1 179 ? -9.425 6.800 -11.520 1.00 40.94 179 GLY A O 1
ATOM 1432 N N . LEU A 1 180 ? -7.970 5.279 -10.725 1.00 41.59 180 LEU A N 1
ATOM 1433 C CA . LEU A 1 180 ? -8.557 4.160 -11.480 1.00 41.59 180 LEU A CA 1
ATOM 1434 C C . LEU A 1 180 ? -9.747 3.630 -10.680 1.00 41.59 180 LEU A C 1
ATOM 1436 O O . LEU A 1 180 ? -9.617 2.709 -9.878 1.00 41.59 180 LEU A O 1
ATOM 1440 N N . PHE A 1 181 ? -10.906 4.241 -10.899 1.00 46.06 181 PHE A N 1
ATOM 1441 C CA . PHE A 1 181 ? -12.166 3.583 -10.605 1.00 46.06 181 PHE A CA 1
ATOM 1442 C C . PHE A 1 181 ? -12.335 2.502 -11.665 1.00 46.06 181 PHE A C 1
ATOM 1444 O O . PHE A 1 181 ? -12.392 2.802 -12.858 1.00 46.06 181 PHE A O 1
ATOM 1451 N N . LEU A 1 182 ? -12.328 1.243 -11.243 1.00 51.91 182 LEU A N 1
ATOM 1452 C CA . LEU A 1 182 ? -12.831 0.184 -12.100 1.00 51.91 182 LEU A CA 1
ATOM 1453 C C . LEU A 1 182 ? -14.337 0.450 -12.254 1.00 51.91 182 LEU A C 1
ATOM 1455 O O . LEU A 1 182 ? -15.014 0.675 -11.253 1.00 51.91 182 LEU A O 1
ATOM 1459 N N . ASP A 1 183 ? -14.865 0.433 -13.481 1.00 56.38 183 ASP A N 1
ATOM 1460 C CA . ASP A 1 183 ? -16.316 0.551 -13.753 1.00 56.38 183 ASP A CA 1
ATOM 1461 C C . ASP A 1 183 ? -17.110 -0.691 -13.276 1.00 56.38 183 ASP A C 1
ATOM 1463 O O . ASP A 1 183 ? -18.273 -0.897 -13.631 1.00 56.38 183 ASP A O 1
ATOM 1467 N N . ASP A 1 184 ? -16.472 -1.538 -12.472 1.00 65.31 184 ASP A N 1
ATOM 1468 C CA . ASP A 1 184 ? -17.051 -2.719 -11.871 1.00 65.31 184 ASP A CA 1
ATOM 1469 C C . ASP A 1 184 ? -18.023 -2.326 -10.738 1.00 65.31 184 ASP A C 1
ATOM 1471 O O . ASP A 1 184 ? -17.890 -1.274 -10.101 1.00 65.31 184 ASP A O 1
ATOM 1475 N N . PRO A 1 185 ? -19.049 -3.152 -10.473 1.00 72.25 185 PRO A N 1
ATOM 1476 C CA . PRO A 1 185 ? -19.996 -2.879 -9.405 1.00 72.25 185 PRO A CA 1
ATOM 1477 C C . PRO A 1 185 ? -19.310 -2.924 -8.038 1.00 72.25 185 PRO A C 1
ATOM 1479 O O . PRO A 1 185 ? -18.384 -3.703 -7.814 1.00 72.25 185 PRO A O 1
ATOM 1482 N N . ASN A 1 186 ? -19.836 -2.139 -7.094 1.00 78.25 186 ASN A N 1
ATOM 1483 C CA . ASN A 1 186 ? -19.403 -2.208 -5.704 1.00 78.25 186 ASN A CA 1
ATOM 1484 C C . ASN A 1 186 ? -19.477 -3.644 -5.177 1.00 78.25 186 ASN A C 1
ATOM 1486 O O . ASN A 1 186 ? -20.453 -4.367 -5.403 1.00 78.25 186 ASN A O 1
ATOM 1490 N N . ILE A 1 187 ? -18.471 -4.011 -4.401 1.00 78.06 187 ILE A N 1
ATOM 1491 C CA . ILE A 1 187 ? -18.372 -5.303 -3.734 1.00 78.06 187 ILE A CA 1
ATOM 1492 C C . ILE A 1 187 ? -18.778 -5.165 -2.271 1.00 78.06 187 ILE A C 1
ATOM 1494 O O . ILE A 1 187 ? -18.539 -4.133 -1.641 1.00 78.06 187 ILE A O 1
ATOM 1498 N N . THR A 1 188 ? -19.381 -6.215 -1.720 1.00 84.38 188 THR A N 1
ATOM 1499 C CA . THR A 1 188 ? -19.663 -6.298 -0.284 1.00 84.38 188 THR A CA 1
ATOM 1500 C C . THR A 1 188 ? -18.495 -6.975 0.417 1.00 84.38 188 THR A C 1
ATOM 1502 O O . THR A 1 188 ? -18.112 -8.085 0.042 1.00 84.38 188 THR A O 1
ATOM 1505 N N . VAL A 1 189 ? -17.959 -6.320 1.443 1.00 83.44 189 VAL A N 1
ATOM 1506 C CA . VAL A 1 189 ? -16.863 -6.836 2.270 1.00 83.44 189 VAL A CA 1
ATOM 1507 C C . VAL A 1 189 ? -17.174 -6.647 3.751 1.00 83.44 189 VAL A C 1
ATOM 1509 O O . VAL A 1 189 ? -17.869 -5.700 4.130 1.00 83.44 189 VAL A O 1
ATOM 1512 N N . ASN A 1 190 ? -16.663 -7.552 4.581 1.00 86.69 190 ASN A N 1
ATOM 1513 C CA . ASN A 1 190 ? -16.714 -7.427 6.030 1.00 86.69 190 ASN A CA 1
ATOM 1514 C C . ASN A 1 190 ? -15.522 -6.583 6.509 1.00 86.69 190 ASN A C 1
ATOM 1516 O O . ASN A 1 190 ? -14.388 -6.835 6.112 1.00 86.69 190 ASN A O 1
ATOM 1520 N N . VAL A 1 191 ? -15.773 -5.580 7.353 1.00 83.81 191 VAL A N 1
ATOM 1521 C CA . VAL A 1 191 ? -14.746 -4.601 7.769 1.00 83.81 191 VAL A CA 1
ATOM 1522 C C . VAL A 1 191 ? -13.685 -5.165 8.719 1.00 83.81 191 VAL A C 1
ATOM 1524 O O . VAL A 1 191 ? -12.665 -4.520 8.935 1.00 83.81 191 VAL A O 1
ATOM 1527 N N . VAL A 1 192 ? -13.937 -6.325 9.323 1.00 83.56 192 VAL A N 1
ATOM 1528 C CA . VAL A 1 192 ? -13.006 -7.017 10.224 1.00 83.56 192 VAL A CA 1
ATOM 1529 C C . VAL A 1 192 ? -12.179 -8.055 9.471 1.00 83.56 192 VAL A C 1
ATOM 1531 O O . VAL A 1 192 ? -11.007 -8.242 9.783 1.00 83.56 192 VAL A O 1
ATOM 1534 N N . GLU A 1 193 ? -12.785 -8.738 8.501 1.00 80.88 193 GLU A N 1
ATOM 1535 C CA . GLU A 1 193 ? -12.131 -9.817 7.750 1.00 80.88 193 GLU A CA 1
ATOM 1536 C C . GLU A 1 193 ? -11.289 -9.302 6.573 1.00 80.88 193 GLU A C 1
ATOM 1538 O O . GLU A 1 193 ? -10.374 -9.987 6.122 1.00 80.88 193 GLU A O 1
ATOM 1543 N N . ASP A 1 194 ? -11.591 -8.110 6.052 1.00 81.50 194 ASP A N 1
ATOM 1544 C CA . ASP A 1 194 ? -10.924 -7.555 4.875 1.00 81.50 194 ASP A CA 1
ATOM 1545 C C . ASP A 1 194 ? -9.642 -6.780 5.235 1.00 81.50 194 ASP A C 1
ATOM 1547 O O . ASP A 1 194 ? -9.664 -5.797 5.977 1.00 81.50 194 ASP A O 1
ATOM 1551 N N . GLU A 1 195 ? -8.511 -7.178 4.644 1.00 78.00 195 GLU A N 1
ATOM 1552 C CA . GLU A 1 195 ? -7.185 -6.575 4.879 1.00 78.00 195 GLU A CA 1
ATOM 1553 C C . GLU A 1 195 ? -7.072 -5.100 4.443 1.00 78.00 195 GLU A C 1
ATOM 1555 O O . GLU A 1 195 ? -6.117 -4.391 4.789 1.00 78.00 195 GLU A O 1
ATOM 1560 N N . GLY A 1 196 ? -8.031 -4.608 3.655 1.00 77.56 196 GLY A N 1
ATOM 1561 C CA . GLY A 1 196 ? -8.153 -3.204 3.293 1.00 77.56 196 GLY A CA 1
ATOM 1562 C C . GLY A 1 196 ? -8.557 -2.315 4.469 1.00 77.56 196 GLY A C 1
ATOM 1563 O O . GLY A 1 196 ? -8.378 -1.094 4.379 1.00 77.56 196 GLY A O 1
ATOM 1564 N N . PHE A 1 197 ? -9.054 -2.897 5.564 1.00 84.44 197 PHE A N 1
ATOM 1565 C CA . PHE A 1 197 ? -9.489 -2.208 6.773 1.00 84.44 197 PHE A CA 1
ATOM 1566 C C . PHE A 1 197 ? -8.502 -2.413 7.916 1.00 84.44 197 PHE A C 1
ATOM 1568 O O . PHE A 1 197 ? -8.041 -3.512 8.203 1.00 84.44 197 PHE A O 1
ATOM 1575 N N . ILE A 1 198 ? -8.175 -1.314 8.589 1.00 87.75 198 ILE A N 1
ATOM 1576 C CA . ILE A 1 198 ? -7.243 -1.289 9.709 1.00 87.75 198 ILE A CA 1
ATOM 1577 C C . ILE A 1 198 ? -7.983 -0.790 10.938 1.00 87.75 198 ILE A C 1
ATOM 1579 O O . ILE A 1 198 ? -8.592 0.280 10.904 1.00 87.75 198 ILE A O 1
ATOM 1583 N N . THR A 1 199 ? -7.879 -1.550 12.027 1.00 90.44 199 THR A N 1
ATOM 1584 C CA . THR A 1 199 ? -8.377 -1.153 13.346 1.00 90.44 199 THR A CA 1
ATOM 1585 C C . THR A 1 199 ? -7.220 -0.649 14.201 1.00 90.44 199 THR A C 1
ATOM 1587 O O . THR A 1 199 ? -6.211 -1.341 14.313 1.00 90.44 199 THR A O 1
ATOM 1590 N N . LEU A 1 200 ? -7.359 0.524 14.826 1.00 91.69 200 LEU A N 1
ATOM 1591 C CA . LEU A 1 200 ? -6.382 1.055 15.787 1.00 91.69 200 LEU A CA 1
ATOM 1592 C C . LEU A 1 200 ? -7.065 1.565 17.055 1.00 91.69 200 LEU A C 1
ATOM 1594 O O . LEU A 1 200 ? -8.050 2.298 16.985 1.00 91.69 200 LEU A O 1
ATOM 1598 N N . LYS A 1 201 ? -6.486 1.261 18.217 1.00 93.25 201 LYS A N 1
ATOM 1599 C CA . LYS A 1 201 ? -6.801 1.903 19.503 1.00 93.25 201 LYS A CA 1
ATOM 1600 C C . LYS A 1 201 ? -5.956 3.166 19.701 1.00 93.25 201 LYS A C 1
ATOM 1602 O O . LYS A 1 201 ? -4.887 3.288 19.094 1.00 93.25 201 LYS A O 1
ATOM 1607 N N . PRO A 1 202 ? -6.380 4.117 20.553 1.00 94.06 202 PRO A N 1
ATOM 1608 C CA . PRO A 1 202 ? -5.560 5.286 20.847 1.00 94.06 202 PRO A CA 1
ATOM 1609 C C . PRO A 1 202 ? -4.156 4.891 21.316 1.00 94.06 202 PRO A C 1
ATOM 1611 O O . PRO A 1 202 ? -3.981 4.084 22.226 1.00 94.06 202 PRO A O 1
ATOM 1614 N N . GLY A 1 203 ? -3.145 5.474 20.683 1.00 92.25 203 GLY A N 1
ATOM 1615 C CA . GLY A 1 203 ? -1.733 5.204 20.930 1.00 92.25 203 GLY A CA 1
ATOM 1616 C C . GLY A 1 203 ? -1.118 4.130 20.030 1.00 92.25 203 GLY A C 1
ATOM 1617 O O . GLY A 1 203 ? 0.111 4.122 19.910 1.00 92.25 203 GLY A O 1
ATOM 1618 N N . GLU A 1 204 ? -1.926 3.283 19.387 1.00 93.69 204 GLU A N 1
ATOM 1619 C CA . GLU A 1 204 ? -1.455 2.253 18.458 1.00 93.69 204 GLU A CA 1
ATOM 1620 C C . GLU A 1 204 ? -1.030 2.848 17.111 1.00 93.69 204 GLU A C 1
ATOM 1622 O O . GLU A 1 204 ? -1.329 3.998 16.758 1.00 93.69 204 GLU A O 1
ATOM 1627 N N . TYR A 1 205 ? -0.291 2.043 16.354 1.00 91.31 205 TYR A N 1
ATOM 1628 C CA . TYR A 1 205 ? 0.145 2.383 15.014 1.00 91.31 205 TYR A CA 1
ATOM 1629 C C . TYR A 1 205 ? -0.016 1.194 14.074 1.00 91.31 205 TYR A C 1
ATOM 1631 O O . TYR A 1 205 ? 0.084 0.040 14.476 1.00 91.31 205 TYR A O 1
ATOM 1639 N N . TRP A 1 206 ? -0.236 1.510 12.807 1.00 90.44 206 TRP A N 1
ATOM 16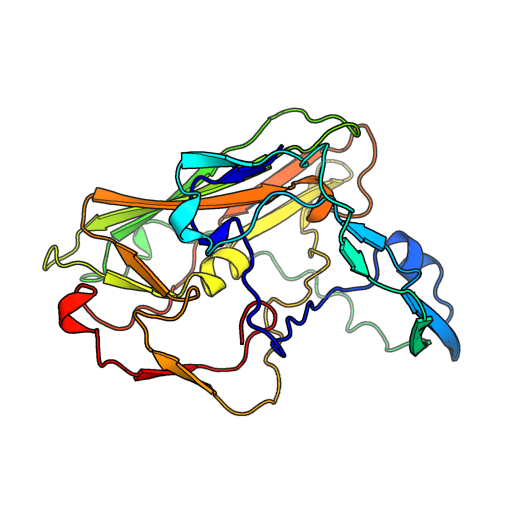40 C CA . TRP A 1 206 ? -0.173 0.574 11.699 1.00 90.44 206 TRP A CA 1
ATOM 1641 C C . TRP A 1 206 ? 1.032 0.927 10.840 1.00 90.44 206 TRP A C 1
ATOM 1643 O O . TRP A 1 206 ? 1.266 2.106 10.559 1.00 90.44 206 TRP A O 1
ATOM 1653 N N . SER A 1 207 ? 1.789 -0.082 10.422 1.00 86.94 207 SER A N 1
ATOM 1654 C CA . SER A 1 207 ? 2.951 0.108 9.562 1.00 86.94 207 SER A CA 1
ATOM 1655 C C . SER A 1 207 ? 2.792 -0.665 8.273 1.00 86.94 207 SER A C 1
ATOM 1657 O O . SER A 1 207 ? 2.209 -1.747 8.255 1.00 86.94 207 SER A O 1
ATOM 1659 N N . ARG A 1 208 ? 3.376 -0.141 7.200 1.00 83.50 208 ARG A N 1
ATOM 1660 C CA 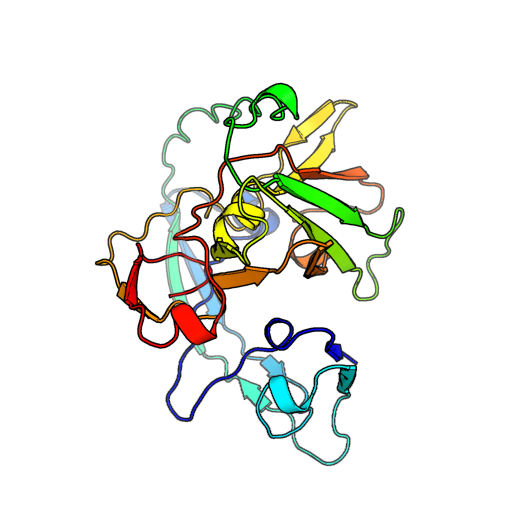. ARG A 1 208 ? 3.565 -0.911 5.978 1.00 83.50 208 ARG A CA 1
ATOM 1661 C C . ARG A 1 208 ? 4.877 -0.560 5.311 1.00 83.50 208 ARG A C 1
ATOM 1663 O O . ARG A 1 208 ? 5.273 0.606 5.287 1.00 83.50 208 ARG A O 1
ATOM 1670 N N . SER A 1 209 ? 5.532 -1.577 4.768 1.00 83.81 209 SER A N 1
ATOM 1671 C CA . SER A 1 209 ? 6.820 -1.452 4.097 1.00 83.81 209 SER A CA 1
ATOM 1672 C C . SER A 1 209 ? 6.711 -1.873 2.637 1.00 83.81 209 SER A C 1
ATOM 1674 O O . SER A 1 209 ? 5.906 -2.730 2.285 1.00 83.81 209 SER A O 1
ATOM 1676 N N . TRP A 1 210 ? 7.522 -1.268 1.776 1.00 82.38 210 TRP A N 1
ATOM 1677 C CA . TRP A 1 210 ? 7.598 -1.613 0.357 1.00 82.38 210 TRP A CA 1
ATOM 1678 C C . TRP A 1 210 ? 9.035 -1.539 -0.144 1.00 82.38 210 TRP A C 1
ATOM 1680 O O . TRP A 1 210 ? 9.893 -0.879 0.449 1.00 82.38 210 TRP A O 1
ATOM 1690 N N . ILE A 1 211 ? 9.305 -2.233 -1.248 1.00 82.50 211 ILE A N 1
ATOM 1691 C CA . ILE A 1 211 ? 10.623 -2.252 -1.880 1.00 82.50 211 ILE A CA 1
ATOM 1692 C C . ILE A 1 211 ? 10.756 -1.007 -2.757 1.00 82.50 211 ILE A C 1
ATOM 1694 O O . ILE A 1 211 ? 10.032 -0.836 -3.734 1.00 82.50 211 ILE A O 1
ATOM 1698 N N . ILE A 1 212 ? 11.714 -0.139 -2.428 1.00 84.00 212 ILE A N 1
ATOM 1699 C CA . ILE A 1 212 ? 11.875 1.176 -3.066 1.00 84.00 212 ILE A CA 1
ATOM 1700 C C . ILE A 1 212 ? 12.066 1.042 -4.578 1.00 84.00 212 ILE A C 1
ATOM 1702 O O . ILE A 1 212 ? 11.414 1.749 -5.338 1.00 84.00 212 ILE A O 1
ATOM 1706 N N . LEU A 1 213 ? 12.949 0.137 -5.012 1.00 81.38 213 LEU A N 1
ATOM 1707 C CA . LEU A 1 213 ? 13.302 -0.034 -6.428 1.00 81.38 213 LEU A CA 1
ATOM 1708 C C . LEU A 1 213 ? 12.211 -0.721 -7.264 1.00 81.38 213 LEU A C 1
ATOM 1710 O O . LEU A 1 213 ? 12.313 -0.717 -8.487 1.00 81.38 213 LEU A O 1
ATOM 1714 N N . GLU A 1 214 ? 11.197 -1.307 -6.625 1.00 76.25 214 GLU A N 1
ATOM 1715 C CA . GLU A 1 214 ? 10.011 -1.836 -7.312 1.00 76.25 214 GLU A CA 1
ATOM 1716 C C . GLU A 1 214 ? 8.951 -0.736 -7.528 1.00 76.25 214 GLU A C 1
ATOM 1718 O O . GLU A 1 214 ? 8.134 -0.844 -8.441 1.00 76.25 214 GLU A O 1
ATOM 1723 N N . ASP A 1 215 ? 8.999 0.347 -6.741 1.00 72.38 215 ASP A N 1
ATOM 1724 C CA . ASP A 1 215 ? 8.073 1.486 -6.834 1.00 72.38 215 ASP A CA 1
ATOM 1725 C C . ASP A 1 215 ? 8.590 2.626 -7.736 1.00 72.38 215 ASP A C 1
ATOM 1727 O O . ASP A 1 215 ? 7.815 3.251 -8.465 1.00 72.38 215 ASP A O 1
ATOM 1731 N N . ILE A 1 216 ? 9.905 2.883 -7.751 1.00 75.25 216 ILE A N 1
ATOM 1732 C CA . ILE A 1 216 ? 10.512 3.917 -8.610 1.00 75.25 216 ILE A CA 1
ATOM 1733 C C . ILE A 1 216 ? 11.003 3.335 -9.942 1.00 75.25 216 ILE A C 1
ATOM 1735 O O . ILE A 1 216 ? 11.688 2.316 -9.984 1.00 75.25 216 ILE A O 1
ATOM 1739 N N . TYR A 1 217 ? 10.696 4.010 -11.055 1.00 69.38 217 TYR A N 1
ATOM 1740 C CA . TYR A 1 217 ? 10.986 3.524 -12.412 1.00 69.38 217 TYR A CA 1
ATOM 1741 C C . TYR A 1 217 ? 11.976 4.413 -13.141 1.00 69.38 217 TYR A C 1
ATOM 1743 O O . TYR A 1 217 ? 11.962 5.632 -12.995 1.00 69.38 217 TYR A O 1
ATOM 1751 N N . GLY A 1 218 ? 12.792 3.790 -13.996 1.00 73.88 218 GLY A N 1
ATOM 1752 C CA . GLY A 1 218 ? 13.768 4.512 -14.817 1.00 73.88 218 GLY A CA 1
ATOM 1753 C C . GLY A 1 218 ? 14.799 5.267 -13.979 1.00 73.88 218 GLY A C 1
ATOM 1754 O O . GLY A 1 218 ? 15.270 6.323 -14.400 1.00 73.88 218 GLY A O 1
ATOM 1755 N N . TRP A 1 219 ? 15.082 4.760 -12.778 1.00 83.38 219 TRP A N 1
ATOM 1756 C CA . TRP A 1 219 ? 16.133 5.282 -11.925 1.00 83.38 219 TRP A CA 1
ATOM 1757 C C . TRP A 1 219 ? 17.504 4.974 -12.533 1.00 83.38 219 TRP A C 1
ATOM 1759 O O . TRP A 1 219 ? 17.704 3.947 -13.184 1.00 83.38 219 TRP A O 1
ATOM 1769 N N . GLU A 1 220 ? 18.451 5.866 -12.286 1.00 85.25 220 GLU A N 1
ATOM 1770 C CA . GLU A 1 220 ? 19.851 5.744 -12.666 1.00 85.25 220 GLU A CA 1
ATOM 1771 C C . GLU A 1 220 ? 20.747 5.929 -11.440 1.00 85.25 220 GLU A C 1
ATOM 1773 O O . GLU A 1 220 ? 20.388 6.588 -10.458 1.00 85.25 220 GLU A O 1
ATOM 1778 N N . VAL A 1 221 ? 21.941 5.336 -11.478 1.00 87.50 221 VAL A N 1
ATOM 1779 C CA . VAL A 1 221 ? 22.923 5.521 -10.404 1.00 87.50 221 VAL A CA 1
ATOM 1780 C C . VAL A 1 221 ? 23.316 6.997 -10.338 1.00 87.50 221 VAL A C 1
ATOM 1782 O O . VAL A 1 221 ? 23.820 7.555 -11.308 1.00 87.50 221 VAL A O 1
ATOM 1785 N N . GLY A 1 222 ? 23.112 7.612 -9.171 1.00 88.75 222 GLY A N 1
ATOM 1786 C CA . GLY A 1 222 ? 23.336 9.044 -8.946 1.00 88.75 222 GLY A CA 1
ATOM 1787 C C . GLY A 1 222 ? 22.050 9.864 -8.838 1.00 88.75 222 GLY A C 1
ATOM 1788 O O . GLY A 1 222 ? 22.114 11.017 -8.410 1.00 88.75 222 GLY A O 1
ATOM 1789 N N . ASP A 1 223 ? 20.893 9.279 -9.151 1.00 90.06 223 ASP A N 1
ATOM 1790 C CA . ASP A 1 223 ? 19.613 9.941 -8.935 1.00 90.06 223 ASP A CA 1
ATOM 1791 C C . ASP A 1 223 ? 19.341 10.240 -7.461 1.00 90.06 223 ASP A C 1
ATOM 1793 O O . ASP A 1 223 ? 19.674 9.466 -6.560 1.00 90.06 223 ASP A O 1
ATOM 1797 N N . ILE A 1 224 ? 18.614 11.333 -7.233 1.00 91.50 224 ILE A N 1
ATOM 1798 C CA . ILE A 1 224 ? 18.081 11.681 -5.921 1.00 91.50 224 ILE A CA 1
ATOM 1799 C C . ILE A 1 224 ? 16.561 11.604 -5.980 1.00 91.50 224 ILE A C 1
ATOM 1801 O O . ILE A 1 224 ? 15.909 12.330 -6.733 1.00 91.50 224 ILE A O 1
ATOM 1805 N N . TRP A 1 225 ? 16.007 10.747 -5.131 1.00 89.94 225 TRP A N 1
ATOM 1806 C CA . TRP A 1 225 ? 14.574 10.533 -4.995 1.00 89.94 225 TRP A CA 1
ATOM 1807 C C . TRP A 1 225 ? 14.097 10.938 -3.601 1.00 89.94 225 TRP A C 1
ATOM 1809 O O . TRP A 1 225 ? 14.857 10.910 -2.632 1.00 89.94 225 TRP A O 1
ATOM 1819 N N . ARG A 1 226 ? 12.820 11.305 -3.482 1.00 87.94 226 ARG A N 1
ATOM 1820 C CA . ARG A 1 226 ? 12.152 11.465 -2.186 1.00 87.94 226 ARG A CA 1
ATOM 1821 C C . ARG A 1 226 ? 10.716 10.974 -2.240 1.00 87.94 226 ARG A C 1
ATOM 1823 O O . ARG A 1 226 ? 10.005 11.235 -3.208 1.00 87.94 226 ARG A O 1
ATOM 1830 N N . TYR A 1 227 ? 10.275 10.378 -1.144 1.00 86.88 227 TYR A N 1
ATOM 1831 C CA . TYR A 1 227 ? 8.862 10.168 -0.868 1.00 86.88 227 TYR A CA 1
ATOM 1832 C C . TYR A 1 227 ? 8.311 11.334 -0.056 1.00 86.88 227 TYR A C 1
ATOM 1834 O O . TYR A 1 227 ? 8.997 11.896 0.800 1.00 86.88 227 TYR A O 1
ATOM 1842 N N . ARG A 1 228 ? 7.063 11.712 -0.320 1.00 85.25 228 ARG A N 1
ATOM 1843 C CA . ARG A 1 228 ? 6.349 12.708 0.473 1.00 85.25 228 ARG A CA 1
ATOM 1844 C C . ARG A 1 228 ? 4.913 12.270 0.689 1.00 85.25 228 ARG A C 1
ATOM 1846 O O . ARG A 1 228 ? 4.189 12.036 -0.274 1.00 85.25 228 ARG A O 1
ATOM 1853 N N . PHE A 1 229 ? 4.503 12.257 1.950 1.00 84.44 229 PHE A N 1
ATOM 1854 C CA . PHE A 1 229 ? 3.101 12.201 2.333 1.00 84.44 229 PHE A CA 1
ATOM 1855 C C . PHE A 1 229 ? 2.565 13.632 2.424 1.00 84.44 229 PHE A C 1
ATOM 1857 O O . PHE A 1 229 ? 3.153 14.475 3.105 1.00 84.44 229 PHE A O 1
ATOM 1864 N N . LYS A 1 230 ? 1.496 13.942 1.689 1.00 77.25 230 LYS A N 1
ATOM 1865 C CA . LYS A 1 230 ? 0.915 15.298 1.671 1.00 77.25 230 LYS A CA 1
ATOM 1866 C C . LYS A 1 230 ? -0.273 15.474 2.606 1.00 77.25 230 LYS A C 1
ATOM 1868 O O . LYS A 1 230 ? -0.736 16.597 2.753 1.00 77.25 230 LYS A O 1
ATOM 1873 N N . GLY A 1 231 ? -0.731 14.407 3.251 1.00 78.44 231 GLY A N 1
ATOM 1874 C CA . GLY A 1 231 ? -2.000 14.427 3.965 1.00 78.44 231 GLY A CA 1
ATOM 1875 C C . GLY A 1 231 ? -3.181 14.308 3.009 1.00 78.44 231 GLY A C 1
ATOM 1876 O O . GLY A 1 231 ? -3.085 14.626 1.825 1.00 78.44 231 GLY A O 1
ATOM 1877 N N . GLY A 1 232 ? -4.289 13.828 3.548 1.00 78.88 232 GLY A N 1
ATOM 1878 C CA . GLY A 1 232 ? -5.557 13.675 2.855 1.00 78.88 232 GLY A CA 1
ATOM 1879 C C . GLY A 1 232 ? -6.616 13.193 3.833 1.00 78.88 232 GLY A C 1
ATOM 1880 O O . GLY A 1 232 ? -6.353 13.067 5.032 1.00 78.88 232 GLY A O 1
ATOM 1881 N N . THR A 1 233 ? -7.804 12.934 3.308 1.00 79.50 233 THR A N 1
ATOM 1882 C CA . THR A 1 233 ? -8.895 12.327 4.068 1.00 79.50 233 THR A CA 1
ATOM 1883 C C . THR A 1 233 ? -8.807 10.820 3.925 1.00 79.50 233 THR A C 1
ATOM 1885 O O . THR A 1 233 ? -8.476 10.331 2.852 1.00 79.50 233 THR A O 1
ATOM 1888 N N . VAL A 1 234 ? -9.094 10.092 4.995 1.00 77.00 234 VAL A N 1
ATOM 1889 C CA . VAL A 1 234 ? -9.229 8.639 4.954 1.00 77.00 234 VAL A CA 1
ATOM 1890 C C . VAL A 1 234 ? -10.684 8.310 5.240 1.00 77.00 234 VAL A C 1
ATOM 1892 O O . VAL A 1 234 ? -11.272 8.893 6.155 1.00 77.00 234 VAL A O 1
ATOM 1895 N N . ASP A 1 235 ? -11.247 7.384 4.471 1.00 73.12 235 ASP A N 1
ATOM 1896 C CA . ASP A 1 235 ? -12.560 6.827 4.769 1.00 73.12 235 ASP A CA 1
ATOM 1897 C C . ASP A 1 235 ? -12.452 6.004 6.055 1.00 73.12 235 ASP A C 1
ATOM 1899 O O . ASP A 1 235 ? -11.768 4.975 6.099 1.00 73.12 235 ASP A O 1
ATOM 1903 N N . TRP A 1 236 ? -13.107 6.475 7.110 1.00 73.06 236 TRP A N 1
ATOM 1904 C CA . TRP A 1 236 ? -13.263 5.748 8.362 1.00 73.06 236 TRP A CA 1
ATOM 1905 C C . TRP A 1 236 ? -14.755 5.620 8.653 1.00 73.06 236 TRP A C 1
ATOM 1907 O O . TRP A 1 236 ? -15.522 6.550 8.392 1.00 73.06 236 TRP A O 1
ATOM 1917 N N . TRP A 1 237 ? -15.169 4.428 9.072 1.00 66.06 237 TRP A N 1
ATOM 1918 C CA . TRP A 1 237 ? -16.581 4.041 9.053 1.00 66.06 237 TRP A CA 1
ATOM 1919 C C . TRP A 1 237 ? -17.306 4.385 10.340 1.00 66.06 237 TRP A C 1
ATOM 1921 O O . TRP A 1 237 ? -18.387 4.964 10.289 1.00 66.06 237 TRP A O 1
ATOM 1931 N N . ASP A 1 238 ? -16.714 4.034 11.477 1.00 68.44 238 ASP A N 1
ATOM 1932 C CA . ASP A 1 238 ? -17.285 4.340 12.779 1.00 68.44 238 ASP A CA 1
ATOM 1933 C C . ASP A 1 238 ? -16.224 4.242 13.882 1.00 68.44 238 ASP A C 1
ATOM 1935 O O . ASP A 1 238 ? -15.094 3.780 13.661 1.00 68.44 238 ASP A O 1
ATOM 1939 N N . TYR A 1 239 ? -16.602 4.708 15.070 1.00 74.88 239 TYR A N 1
ATOM 1940 C CA . TYR A 1 239 ? -15.916 4.369 16.305 1.00 74.88 239 TYR A CA 1
ATOM 1941 C C . TYR A 1 239 ? -16.312 2.963 16.738 1.00 74.88 239 TYR A C 1
ATOM 1943 O O . TYR A 1 239 ? -17.494 2.643 16.840 1.00 74.88 239 TYR A O 1
ATOM 1951 N N . GLY A 1 240 ? -15.311 2.168 17.079 1.00 77.69 240 GLY A N 1
ATOM 1952 C CA . GLY A 1 240 ? -15.501 0.820 17.568 1.00 77.69 240 GLY A CA 1
ATOM 1953 C C . GLY A 1 240 ? -14.363 -0.097 17.154 1.00 77.69 240 GLY A C 1
ATOM 1954 O O . GLY A 1 240 ? -13.629 0.158 16.198 1.00 77.69 240 GLY A O 1
ATOM 1955 N N . GLY A 1 241 ? -14.161 -1.145 17.936 1.00 83.12 241 GLY A N 1
ATOM 1956 C CA . GLY A 1 241 ? -13.198 -2.195 17.667 1.00 83.12 241 GLY A CA 1
ATOM 1957 C C . GLY A 1 241 ? -13.789 -3.345 16.860 1.00 83.12 241 GLY A C 1
ATOM 1958 O O . GLY A 1 241 ? -14.961 -3.366 16.489 1.00 83.12 241 GLY A O 1
ATOM 1959 N N . VAL A 1 242 ? -12.948 -4.354 16.657 1.00 83.88 242 VAL A N 1
ATOM 1960 C CA . VAL A 1 242 ? -13.293 -5.598 15.964 1.00 83.88 242 VAL A CA 1
ATOM 1961 C C . VAL A 1 242 ? -14.550 -6.263 16.542 1.00 83.88 242 VAL A C 1
ATOM 1963 O O . VAL A 1 242 ? -15.424 -6.665 15.782 1.00 83.88 242 VAL A O 1
ATOM 1966 N N . ASP A 1 243 ? -14.683 -6.321 17.870 1.00 86.56 243 ASP A N 1
ATOM 1967 C CA . ASP A 1 243 ? -15.819 -6.984 18.529 1.00 86.56 243 ASP A CA 1
ATOM 1968 C C . ASP A 1 243 ? -17.164 -6.307 18.222 1.00 86.56 243 ASP A C 1
ATOM 1970 O O . ASP A 1 243 ? -18.193 -6.968 18.097 1.00 86.56 243 ASP A O 1
ATOM 1974 N N . GLU A 1 244 ? -17.158 -4.982 18.089 1.00 86.50 244 GLU A N 1
ATOM 1975 C CA . GLU A 1 244 ? -18.357 -4.178 17.829 1.00 86.50 244 GLU A CA 1
ATOM 1976 C C . GLU A 1 244 ? -18.749 -4.221 16.345 1.00 86.50 244 GLU A C 1
ATOM 1978 O O . GLU A 1 244 ? -19.920 -4.040 16.007 1.00 86.50 244 GLU A O 1
ATOM 1983 N N . HIS A 1 245 ? -17.787 -4.520 15.468 1.00 85.94 245 HIS A N 1
ATOM 1984 C CA . HIS A 1 245 ? -17.959 -4.509 14.019 1.00 85.94 245 HIS A CA 1
ATOM 1985 C C . HIS A 1 245 ? -17.842 -5.882 13.346 1.00 85.94 245 HIS A C 1
ATOM 1987 O O . HIS A 1 245 ? -17.822 -5.947 12.119 1.00 85.94 245 HIS A O 1
ATOM 1993 N N . VAL A 1 246 ? -17.849 -6.977 14.111 1.00 87.88 246 VAL A N 1
ATOM 1994 C CA . VAL A 1 246 ? -17.699 -8.350 13.591 1.00 87.88 246 VAL A CA 1
ATOM 1995 C C . VAL A 1 246 ? -18.706 -8.700 12.488 1.00 87.88 246 VAL A C 1
ATOM 1997 O O . VAL A 1 246 ? -18.338 -9.319 11.496 1.00 87.88 246 VAL A O 1
ATOM 2000 N N . ASP A 1 247 ? -19.950 -8.230 12.598 1.00 87.88 247 ASP A N 1
ATOM 2001 C CA . ASP A 1 247 ? -21.012 -8.478 11.609 1.00 87.88 247 ASP A CA 1
ATOM 2002 C C . ASP A 1 247 ? -21.199 -7.307 10.620 1.00 87.88 247 ASP A C 1
ATOM 2004 O O . ASP A 1 247 ? -22.172 -7.254 9.856 1.00 87.88 247 ASP A O 1
ATOM 2008 N N . THR A 1 248 ? -20.285 -6.329 10.627 1.00 87.62 248 THR A N 1
ATOM 2009 C CA . THR A 1 248 ? -20.408 -5.115 9.814 1.00 87.62 248 THR A CA 1
ATOM 2010 C C . THR A 1 248 ? -19.927 -5.365 8.390 1.00 87.62 248 THR A C 1
ATOM 2012 O O . THR A 1 248 ? -18.742 -5.565 8.126 1.00 87.62 248 THR A O 1
ATOM 2015 N N . ASN A 1 249 ? -20.871 -5.292 7.453 1.00 87.88 249 ASN A N 1
ATOM 2016 C CA . ASN A 1 249 ? -20.625 -5.419 6.024 1.00 87.88 249 ASN A CA 1
ATOM 2017 C C . ASN A 1 249 ? -20.841 -4.077 5.327 1.00 87.88 249 ASN A C 1
ATOM 2019 O O . ASN A 1 249 ? -21.845 -3.402 5.564 1.00 87.88 249 ASN A O 1
ATOM 2023 N N . VAL A 1 250 ? -19.926 -3.714 4.433 1.00 85.06 250 VAL A N 1
ATOM 2024 C CA . VAL A 1 250 ? -19.955 -2.447 3.699 1.00 85.06 250 VAL A CA 1
ATOM 2025 C C . VAL A 1 250 ? -19.797 -2.680 2.205 1.00 85.06 250 VAL A C 1
ATOM 2027 O O . VAL A 1 250 ? -19.159 -3.639 1.774 1.00 85.06 250 VAL A O 1
ATOM 2030 N N . GLN A 1 251 ? -20.390 -1.789 1.409 1.00 84.44 251 GLN A N 1
ATOM 2031 C CA . GLN A 1 251 ? -20.168 -1.758 -0.031 1.00 84.44 251 GLN A CA 1
ATOM 2032 C C . GLN A 1 251 ? -19.031 -0.797 -0.353 1.00 84.44 251 GLN A C 1
ATOM 2034 O O . GLN A 1 251 ? -19.115 0.384 -0.012 1.00 84.44 251 GLN A O 1
ATOM 2039 N N . ILE A 1 252 ? -17.992 -1.292 -1.020 1.00 77.25 252 ILE A N 1
ATOM 2040 C CA . ILE A 1 252 ? -16.861 -0.476 -1.467 1.00 77.25 252 ILE A CA 1
ATOM 2041 C C . ILE A 1 252 ? -16.735 -0.520 -2.990 1.00 77.25 252 ILE A C 1
ATOM 2043 O O . ILE A 1 252 ? -17.062 -1.546 -3.594 1.00 77.25 252 ILE A O 1
ATOM 2047 N N . PRO A 1 253 ? -16.290 0.581 -3.622 1.00 70.31 253 PRO A N 1
ATOM 2048 C CA . PRO A 1 253 ? -15.953 0.554 -5.033 1.00 70.31 253 PRO A CA 1
ATOM 2049 C C . PRO A 1 253 ? -14.746 -0.367 -5.256 1.00 70.31 253 PRO A C 1
ATOM 2051 O O . PRO A 1 253 ? -13.839 -0.379 -4.412 1.00 70.31 253 PRO A O 1
ATOM 2054 N N . PRO A 1 254 ? -14.723 -1.101 -6.378 1.00 62.31 254 PRO A N 1
ATOM 2055 C CA . PRO A 1 254 ? -13.614 -1.974 -6.717 1.00 62.31 254 PRO A CA 1
ATOM 2056 C C . PRO A 1 254 ? -12.338 -1.159 -6.910 1.00 62.31 254 PRO A C 1
ATOM 2058 O O . PRO A 1 254 ? -12.360 -0.069 -7.497 1.00 62.31 254 PRO A O 1
ATOM 2061 N N . HIS A 1 255 ? -11.227 -1.665 -6.380 1.00 59.19 255 HIS A N 1
ATOM 2062 C CA . HIS A 1 255 ? -9.979 -0.914 -6.324 1.00 59.19 255 HIS A CA 1
ATOM 2063 C C . HIS A 1 255 ? -8.791 -1.717 -6.886 1.00 59.19 255 HIS A C 1
ATOM 2065 O O . HIS A 1 255 ? -8.627 -2.891 -6.558 1.00 59.19 255 HIS A O 1
ATOM 2071 N N . PRO A 1 256 ? -7.873 -1.093 -7.661 1.00 50.12 256 PRO A N 1
ATOM 2072 C CA . PRO A 1 256 ? -6.790 -1.804 -8.365 1.00 50.12 256 PRO A CA 1
ATOM 2073 C C . PRO A 1 256 ? -5.806 -2.576 -7.473 1.00 50.12 256 PRO A C 1
ATOM 2075 O O . PRO A 1 256 ? -4.973 -3.327 -7.975 1.00 50.12 256 PRO A O 1
ATOM 2078 N N . TRP A 1 257 ? -5.858 -2.339 -6.162 1.00 49.50 257 TRP A N 1
ATOM 2079 C CA . TRP A 1 257 ? -4.935 -2.878 -5.166 1.00 49.50 257 TRP A CA 1
ATOM 2080 C C . TRP A 1 257 ? -5.577 -3.870 -4.190 1.00 49.50 257 TRP A C 1
ATOM 2082 O O . TRP A 1 257 ? -4.910 -4.301 -3.252 1.00 49.50 257 TRP A O 1
ATOM 2092 N N . GLY A 1 258 ? -6.858 -4.197 -4.367 1.00 48.75 258 GLY A N 1
ATOM 2093 C CA . GLY A 1 258 ? -7.590 -5.079 -3.464 1.00 48.75 258 GLY A CA 1
ATOM 2094 C C . GLY A 1 258 ? -9.092 -4.938 -3.664 1.00 48.75 258 GLY A C 1
ATOM 2095 O O . GLY A 1 258 ? -9.585 -3.815 -3.601 1.00 48.75 258 GLY A O 1
ATOM 2096 N N . ARG A 1 259 ? -9.697 -6.109 -3.920 1.00 46.91 259 ARG A N 1
ATOM 2097 C CA . ARG A 1 259 ? -10.943 -6.413 -4.644 1.00 46.91 259 ARG A CA 1
ATOM 2098 C C . ARG A 1 259 ? -11.513 -5.304 -5.537 1.00 46.91 259 ARG A C 1
ATOM 2100 O O . ARG A 1 259 ? -11.979 -4.261 -5.038 1.00 46.91 259 ARG A O 1
#

pLDDT: mean 77.66, std 14.0, range [35.34, 94.06]

Solvent-accessible surface area (backbone atoms only — not comparable to full-atom values): 16228 Å² total; per-residue (Å²): 116,47,77,26,78,45,43,85,75,51,86,86,73,61,96,91,56,85,87,79,82,72,75,49,78,57,59,81,58,54,77,69,63,52,69,76,43,77,48,74,51,69,45,78,45,52,75,45,74,32,54,83,89,84,58,49,74,81,39,51,78,33,75,48,45,68,38,92,87,54,74,56,45,74,46,78,46,71,60,67,51,75,48,67,42,69,78,65,80,65,73,70,80,68,72,72,73,76,72,78,60,64,54,86,84,73,58,63,89,78,49,74,42,73,48,78,48,80,49,62,73,95,72,86,63,93,72,77,87,52,56,34,36,40,37,41,34,33,70,27,43,86,79,54,53,22,34,35,31,42,53,64,49,58,60,66,36,50,41,44,28,41,57,52,100,90,38,78,41,79,47,82,44,52,60,73,52,76,81,47,70,52,95,56,74,64,43,79,43,42,56,64,82,37,87,57,38,45,77,42,44,55,70,36,69,52,72,53,70,46,53,48,75,81,54,54,74,84,77,56,96,88,68,50,71,47,78,44,74,33,65,80,82,65,64,59,82,52,80,38,48,59,86,79,33,64,87,39,69,46,78,42,71,29,35,73,87,62,96

Secondary structure (DSSP, 8-state):
-EE-SSGGGS----TT-------PPPHHHHTT--TT-EEEEE---EEE----SS-GGGGTT-EE---SSSPPEEE----EEEEE-------TT-----PPPPPGGGPPTTS--EEEEEE--SS--SSS--EEEEEEEE---SS---EEEESHHHHHHEEEEEEETTEEEEE--S-TTTT---SSPPEEEETTT-TTEEEE-TT-EEEEEEEHHHHS-S--TT--EEEEE------EEEE--HHHHTT-EEEE--BTTB-

Radius of gyration: 20.76 Å; Cα contacts (8 Å, |Δi|>4): 407; chains: 1; bounding box: 44×53×58 Å

Foldseek 3Di:
DDFQQDLVSDDDADVVGDDDADFADFPVVVVVADAQDKDKDWFQKDWAQDFDDDGSVVANRHDTDRDPPDGTDTGHIDDMDMDGHHPDVPPPPPLPPDDAFDDPVNDDAQDWDKDKDKDFDQDDDPDDFGKIKIKIATAAGPVQFKWKFFCPVQVLQKWKWWQDPNDTRTDDWRCPQSPPQDPDFWDKDQSLPFPRMDIDGRGDMDMDMDGPDNGDGPDDPPIDMDMDGRDDDIDIPDGHDCVVRVVPMDTDGDGNVGD

Nearest PDB structures (foldseek):
  7spa-assembly1_C  TM=2.809E-01  e=8.748E-01  Lama glama
  8ojv-assembly1_H  TM=2.269E-01  e=6.144E+00  Homo sapiens
  8j4g-assembly2_E  TM=2.034E-01  e=4.651E+00  Anas platyrhynchos

Mean predicted aligned error: 13.12 Å

Organism: Aspergillus kawachii (NCBI:txid1069201)